Protein AF-A0A1B6D7B1-F1 (afdb_monomer_lite)

Sequence (332 aa):
MVTAYDHQKIVIDNLLKDETVYFSILLVKGHINRTNNFTENQNDIITVENSSQYSSWPIINKTFKCLVELKIGFNNITFQHNQDKIDLQITYKPRISPFSVTPLYIICKDHNGCFQAPAKSDNSINNACAKIALGAKLIQCLTAEKLYEQGYGRKTFQLESDSNLDVPECFTFYSNLSVSAAKTMEEEELWTYFGREIMTSHLSSSSRKYFGFLSCTEWQSLGGGKGQVRAHAALGGGGLALFGTGCLHTWPSKVEEILPCFLNDTQVDTNFLMDDSCHRGTYGACFSTTLGAACHELGHTFDLGHSNQGIMSRGFDNIHLVFLAFHPETVV

InterPro domains:
  IPR021917 Uncharacterised protein family, zinc metallopeptidase-like [PF12044] (10-326)
  IPR053002 Zinc-dependent metalloproteinase M10B [PTHR21054] (6-327)

Structure (mmCIF, N/CA/C/O backbone):
data_AF-A0A1B6D7B1-F1
#
_entry.id   AF-A0A1B6D7B1-F1
#
loop_
_atom_site.group_PDB
_atom_site.id
_atom_site.type_symbol
_atom_site.label_atom_id
_atom_site.label_alt_id
_atom_site.label_comp_id
_atom_site.label_asym_id
_atom_site.label_entity_id
_atom_site.label_seq_id
_atom_site.pdbx_PDB_ins_code
_atom_site.Cartn_x
_atom_site.Cartn_y
_atom_site.Cartn_z
_atom_site.occupancy
_atom_site.B_iso_or_equiv
_atom_site.auth_seq_id
_atom_site.auth_comp_id
_atom_site.auth_asym_id
_atom_site.auth_atom_id
_atom_site.pdbx_PDB_model_num
ATOM 1 N N . MET A 1 1 ? -25.205 27.609 39.070 1.00 34.09 1 MET A N 1
ATOM 2 C CA . MET A 1 1 ? -24.901 27.473 37.632 1.00 34.09 1 MET A CA 1
ATOM 3 C C . MET A 1 1 ? -24.412 26.057 37.415 1.00 34.09 1 MET A C 1
ATOM 5 O O . MET A 1 1 ? -23.349 25.718 37.911 1.00 34.09 1 MET A O 1
ATOM 9 N N . VAL A 1 2 ? -25.250 25.212 36.815 1.00 31.14 2 VAL A N 1
ATOM 10 C CA . VAL A 1 2 ? -24.913 23.821 36.496 1.00 31.14 2 VAL A CA 1
ATOM 11 C C . VAL A 1 2 ? -24.061 23.864 35.233 1.00 31.14 2 VAL A C 1
ATOM 13 O O . VAL A 1 2 ? -24.557 24.250 34.179 1.00 31.14 2 VAL A O 1
ATOM 16 N N . THR A 1 3 ? -22.773 23.556 35.348 1.00 34.31 3 THR A N 1
ATOM 17 C CA . THR A 1 3 ? -21.915 23.286 34.193 1.00 34.31 3 THR A CA 1
ATOM 18 C C . THR A 1 3 ? -22.468 22.050 33.496 1.00 34.31 3 THR A C 1
ATOM 20 O O . THR A 1 3 ? -22.434 20.955 34.054 1.00 34.31 3 THR A O 1
ATOM 23 N N . ALA A 1 4 ? -23.057 22.246 32.317 1.00 37.38 4 ALA A N 1
ATOM 24 C CA . ALA A 1 4 ? -23.488 21.160 31.456 1.00 37.38 4 ALA A CA 1
ATOM 25 C C . ALA A 1 4 ? -22.253 20.329 31.088 1.00 37.38 4 ALA A C 1
ATOM 27 O O . ALA A 1 4 ? -21.357 20.821 30.405 1.00 37.38 4 ALA A O 1
ATOM 28 N N . TYR A 1 5 ? -22.185 19.098 31.590 1.00 41.22 5 TYR A N 1
ATOM 29 C CA . TYR A 1 5 ? -21.255 18.099 31.085 1.00 41.22 5 TYR A CA 1
ATOM 30 C C . TYR A 1 5 ? -21.671 17.807 29.641 1.00 41.22 5 TYR A C 1
ATOM 32 O O . TYR A 1 5 ? -22.732 17.234 29.399 1.00 41.22 5 TYR A O 1
ATOM 40 N N . ASP A 1 6 ? -20.882 18.291 28.685 1.00 49.31 6 ASP A N 1
ATOM 41 C CA . ASP A 1 6 ? -21.041 17.968 27.273 1.00 49.31 6 ASP A CA 1
ATOM 42 C C . ASP A 1 6 ? -20.727 16.473 27.121 1.00 49.31 6 ASP A C 1
ATOM 44 O O . ASP A 1 6 ? -19.579 16.059 27.239 1.00 49.31 6 ASP A O 1
ATOM 48 N N . HIS A 1 7 ? -21.759 15.638 26.995 1.00 53.91 7 HIS A N 1
ATOM 49 C CA . HIS A 1 7 ? -21.615 14.190 26.858 1.00 53.91 7 HIS A CA 1
ATOM 50 C C . HIS A 1 7 ? -21.120 13.855 25.441 1.00 53.91 7 HIS A C 1
ATOM 52 O O . HIS A 1 7 ? -21.943 13.618 24.555 1.00 53.91 7 HIS A O 1
ATOM 58 N N . GLN A 1 8 ? -19.807 13.832 25.193 1.00 62.22 8 GLN A N 1
ATOM 59 C CA . GLN A 1 8 ? -19.263 13.482 23.875 1.00 62.22 8 GLN A CA 1
ATOM 60 C C . GLN A 1 8 ? -19.003 11.979 23.822 1.00 62.22 8 GLN A C 1
ATOM 62 O O . GLN A 1 8 ? -17.908 11.467 24.027 1.00 62.22 8 GLN A O 1
ATOM 67 N N . LYS A 1 9 ? -20.054 11.217 23.533 1.00 83.06 9 LYS A N 1
ATOM 68 C CA . LYS A 1 9 ? -19.923 9.764 23.452 1.00 83.06 9 LYS A CA 1
ATOM 69 C C . LYS A 1 9 ? -19.257 9.401 22.121 1.00 83.06 9 LYS A C 1
ATOM 71 O O . LYS A 1 9 ? -19.906 9.461 21.078 1.00 83.06 9 LYS A O 1
ATOM 76 N N . ILE A 1 10 ? -17.971 9.053 22.160 1.00 92.81 10 ILE A N 1
ATOM 77 C CA . ILE A 1 10 ? -17.259 8.433 21.034 1.00 92.81 10 ILE A CA 1
ATOM 78 C C . ILE A 1 10 ? -17.966 7.111 20.704 1.00 92.81 10 ILE A C 1
ATOM 80 O O . ILE A 1 10 ? -18.210 6.294 21.597 1.00 92.81 10 ILE A O 1
ATOM 84 N N . VAL A 1 11 ? -18.309 6.900 19.434 1.00 94.06 11 VAL A N 1
ATOM 85 C CA . VAL A 1 11 ? -18.948 5.675 18.938 1.00 94.06 11 VAL A CA 1
ATOM 86 C C . VAL A 1 11 ? -18.079 5.064 17.844 1.00 94.06 11 VAL A C 1
ATOM 88 O O . VAL A 1 11 ? -17.662 5.761 16.924 1.00 94.06 11 VAL A O 1
ATOM 91 N N . ILE A 1 12 ? -17.808 3.761 17.955 1.00 95.81 12 ILE A N 1
ATOM 92 C CA . ILE A 1 12 ? -17.128 2.968 16.925 1.00 95.81 12 ILE A CA 1
ATOM 93 C C . ILE A 1 12 ? -18.191 2.270 16.074 1.00 95.81 12 ILE A C 1
ATOM 95 O O . ILE A 1 12 ? -19.061 1.591 16.618 1.00 95.81 12 ILE A O 1
ATOM 99 N N . ASP A 1 13 ? -18.116 2.434 14.753 1.00 94.50 13 ASP A N 1
ATOM 100 C CA . ASP A 1 13 ? -19.192 2.054 13.828 1.00 94.50 13 ASP A CA 1
ATOM 101 C C . ASP A 1 13 ? -18.968 0.703 13.147 1.00 94.50 13 ASP A C 1
ATOM 103 O O . ASP A 1 13 ? -19.924 0.003 12.815 1.00 94.50 13 ASP A O 1
ATOM 107 N N . ASN A 1 14 ? -17.712 0.339 12.882 1.00 94.56 14 ASN A N 1
ATOM 108 C CA . ASN A 1 14 ? -17.383 -0.800 12.020 1.00 94.56 14 ASN A CA 1
ATOM 109 C C . ASN A 1 14 ? -16.732 -1.983 12.748 1.00 94.56 14 ASN A C 1
ATOM 111 O O . ASN A 1 14 ? -16.308 -2.924 12.074 1.00 94.56 14 ASN A O 1
ATOM 115 N N . LEU A 1 15 ? -16.642 -1.941 14.079 1.00 94.69 15 LEU A N 1
ATOM 116 C CA . LEU A 1 15 ? -15.983 -2.970 14.882 1.00 94.69 15 LEU A CA 1
ATOM 117 C C . LEU A 1 15 ? -16.785 -3.312 16.129 1.00 94.69 15 LEU A C 1
ATOM 119 O O . LEU A 1 15 ? -17.392 -2.443 16.759 1.00 94.69 15 LEU A O 1
ATOM 123 N N . LEU A 1 16 ? -16.736 -4.586 16.502 1.00 92.69 16 LEU A N 1
ATOM 124 C CA . LEU A 1 16 ? -17.291 -5.079 17.753 1.00 92.69 16 LEU A CA 1
ATOM 125 C C . LEU A 1 16 ? -16.199 -5.191 18.817 1.00 92.69 16 LEU A C 1
ATOM 127 O O . LEU A 1 16 ? -15.029 -5.453 18.531 1.00 92.69 16 LEU A O 1
ATOM 131 N N . LYS A 1 17 ? -16.597 -5.024 20.079 1.00 90.31 17 LYS A N 1
ATOM 132 C CA . LYS A 1 17 ? -15.714 -5.322 21.205 1.00 90.31 17 LYS A CA 1
ATOM 133 C C . LYS A 1 17 ? -15.330 -6.805 21.173 1.00 90.31 17 LYS A C 1
ATOM 135 O O . LYS A 1 17 ? -16.190 -7.652 20.943 1.00 90.31 17 LYS A O 1
ATOM 140 N N . ASP A 1 18 ? -14.052 -7.087 21.416 1.00 93.12 18 ASP A N 1
ATOM 141 C CA . ASP A 1 18 ? -13.462 -8.429 21.436 1.00 93.12 18 ASP A CA 1
ATOM 142 C C . ASP A 1 18 ? -13.477 -9.130 20.055 1.00 93.12 18 ASP A C 1
ATOM 144 O O . ASP A 1 18 ? -13.300 -10.347 19.954 1.00 93.12 18 ASP A O 1
ATOM 148 N N . GLU A 1 19 ? -13.653 -8.369 18.963 1.00 95.44 19 GLU A N 1
ATOM 149 C CA . GLU A 1 19 ? -13.588 -8.889 17.593 1.00 95.44 19 GLU A CA 1
ATOM 150 C C . GLU A 1 19 ? -12.193 -9.452 17.274 1.00 95.44 19 GLU A C 1
ATOM 152 O O . GLU A 1 19 ? -11.155 -8.913 17.670 1.00 95.44 19 GLU A O 1
ATOM 157 N N . THR A 1 20 ? -12.166 -10.563 16.531 1.00 96.50 20 THR A N 1
ATOM 158 C CA . THR A 1 20 ? -10.930 -11.156 16.008 1.00 96.50 20 THR A CA 1
ATOM 159 C C . THR A 1 20 ? -10.759 -10.813 14.534 1.00 96.50 20 THR A C 1
ATOM 161 O O . THR A 1 20 ? -11.613 -11.147 13.711 1.00 96.50 20 THR A O 1
ATOM 164 N N . VAL A 1 21 ? -9.616 -10.220 14.197 1.00 96.81 21 VAL A N 1
ATOM 165 C CA . VAL A 1 21 ? -9.222 -9.874 12.827 1.00 96.81 21 VAL A CA 1
ATOM 166 C C . VAL A 1 21 ? -7.982 -10.658 12.395 1.00 96.81 21 VAL A C 1
ATOM 168 O O . VAL A 1 21 ? -7.278 -11.249 13.215 1.00 96.81 21 VAL A O 1
ATOM 171 N N . TYR A 1 22 ? -7.728 -10.680 11.086 1.00 96.00 22 TYR A N 1
ATOM 172 C CA . TYR A 1 22 ? -6.770 -11.592 10.447 1.00 96.00 22 TYR A CA 1
ATOM 173 C C . TYR A 1 22 ? -5.695 -10.879 9.609 1.00 96.00 22 TYR A C 1
ATOM 175 O O . TYR A 1 22 ? -5.103 -11.500 8.734 1.00 96.00 22 TYR A O 1
ATOM 183 N N . PHE A 1 23 ? -5.486 -9.587 9.852 1.00 96.56 23 PHE A N 1
ATOM 184 C CA . PHE A 1 23 ? -4.536 -8.712 9.161 1.00 96.56 23 PHE A CA 1
ATOM 185 C C . PHE A 1 23 ? -4.078 -7.609 10.125 1.00 96.56 23 PHE A C 1
ATOM 187 O O . PHE A 1 23 ? -4.772 -7.326 11.106 1.00 96.56 23 PHE A O 1
ATOM 194 N N . SER A 1 24 ? -2.912 -7.011 9.873 1.00 95.69 24 SER A N 1
ATOM 195 C CA . SER A 1 24 ? -2.229 -6.185 10.876 1.00 95.69 24 SER A CA 1
ATOM 196 C C . SER A 1 24 ? -2.618 -4.706 10.889 1.00 95.69 24 SER A C 1
ATOM 198 O O . SER A 1 24 ? -2.451 -4.072 11.922 1.00 95.69 24 SER A O 1
ATOM 200 N N . ILE A 1 25 ? -3.134 -4.131 9.798 1.00 96.94 25 ILE A N 1
ATOM 201 C CA . ILE A 1 25 ? -3.564 -2.720 9.765 1.00 96.94 25 ILE A CA 1
ATOM 202 C C . ILE A 1 25 ? -5.081 -2.645 9.744 1.00 96.94 25 ILE A C 1
ATOM 204 O O . ILE A 1 25 ? -5.702 -3.005 8.751 1.00 96.94 25 ILE A O 1
ATOM 208 N N . LEU A 1 26 ? -5.677 -2.124 10.811 1.00 96.50 26 LEU A N 1
ATOM 209 C CA . LEU A 1 26 ? -7.121 -2.022 10.981 1.00 96.50 26 LEU A CA 1
ATOM 210 C C . LEU A 1 26 ? -7.622 -0.612 10.665 1.00 96.50 26 LEU A C 1
ATOM 212 O O . LEU A 1 26 ? -7.146 0.354 11.260 1.00 96.50 26 LEU A O 1
ATOM 216 N N . LEU A 1 27 ? -8.613 -0.492 9.776 1.00 97.56 27 LEU A N 1
ATOM 217 C CA . LEU A 1 27 ? -9.359 0.752 9.590 1.00 97.56 27 LEU A CA 1
ATOM 218 C C . LEU A 1 27 ? -10.492 0.822 10.613 1.00 97.56 27 LEU A C 1
ATOM 220 O O . LEU A 1 27 ? -11.418 0.015 10.583 1.00 97.56 27 LEU A O 1
ATOM 224 N N . VAL A 1 28 ? -10.452 1.826 11.478 1.00 97.00 28 VAL A N 1
ATOM 225 C CA . VAL A 1 28 ? -11.521 2.119 12.431 1.00 97.00 28 VAL A CA 1
ATOM 226 C C . VAL A 1 28 ? -12.304 3.325 11.934 1.00 97.00 28 VAL A C 1
ATOM 228 O O . VAL A 1 28 ? -11.725 4.356 11.591 1.00 97.00 28 VAL A O 1
ATOM 231 N N . LYS A 1 29 ? -13.625 3.179 11.877 1.00 96.69 29 LYS A N 1
ATOM 232 C CA . LYS A 1 29 ? -14.580 4.228 11.527 1.00 96.69 29 LYS A CA 1
ATOM 233 C C . LYS A 1 29 ? -15.436 4.504 12.752 1.00 96.69 29 LYS A C 1
ATOM 235 O O . LYS A 1 29 ? -15.878 3.565 13.418 1.00 96.69 29 LYS A O 1
ATOM 240 N N . GLY A 1 30 ? -15.674 5.771 13.038 1.00 95.31 30 GLY A N 1
ATOM 241 C CA . GLY A 1 30 ? -16.517 6.154 14.155 1.00 95.31 30 GLY A CA 1
ATOM 242 C C . GLY A 1 30 ? -17.062 7.560 14.019 1.00 95.31 30 GLY A C 1
ATOM 243 O O . GLY A 1 30 ? -16.721 8.302 13.092 1.00 95.31 30 GLY A O 1
ATOM 244 N N . HIS A 1 31 ? -17.895 7.936 14.981 1.00 93.44 31 HIS A N 1
ATOM 245 C CA . HIS A 1 31 ? -18.461 9.269 15.067 1.00 93.44 31 HIS A CA 1
ATOM 246 C C . HIS A 1 31 ? -18.591 9.757 16.510 1.00 93.44 31 HIS A C 1
ATOM 248 O O . HIS A 1 31 ? -18.569 8.987 17.472 1.00 93.44 31 HIS A O 1
ATOM 254 N N . ILE A 1 32 ? -18.735 11.071 16.653 1.00 91.19 32 ILE A N 1
ATOM 255 C CA . ILE A 1 32 ? -18.958 11.749 17.925 1.00 91.19 32 ILE A CA 1
ATOM 256 C C . ILE A 1 32 ? -20.455 12.027 18.070 1.00 91.19 32 ILE A C 1
ATOM 258 O O . ILE A 1 32 ? -21.029 12.838 17.337 1.00 91.19 32 ILE A O 1
ATOM 262 N N . ASN A 1 33 ? -21.105 11.364 19.026 1.00 86.00 33 ASN A N 1
ATOM 263 C CA . ASN A 1 33 ? -22.520 11.583 19.311 1.00 86.00 33 ASN A CA 1
ATOM 264 C C . ASN A 1 33 ? -22.680 12.783 20.268 1.00 86.00 33 ASN A C 1
ATOM 266 O O . ASN A 1 33 ? -22.291 12.693 21.432 1.00 86.00 33 ASN A O 1
ATOM 270 N N . ARG A 1 34 ? -23.224 13.912 19.781 1.00 74.94 34 ARG A N 1
ATOM 271 C CA . ARG A 1 34 ? -23.519 15.124 20.581 1.00 74.94 34 ARG A CA 1
ATOM 272 C C . ARG A 1 34 ? -24.889 15.710 20.260 1.00 74.94 34 ARG A C 1
ATOM 274 O O . ARG A 1 34 ? -25.285 15.779 19.094 1.00 74.94 34 ARG A O 1
ATOM 281 N N . THR A 1 35 ? -25.568 16.198 21.299 1.00 58.50 35 THR A N 1
ATOM 282 C CA . THR A 1 35 ? -26.978 16.614 21.262 1.00 58.50 35 THR A CA 1
ATOM 283 C C . THR A 1 35 ? -27.249 18.095 20.964 1.00 58.50 35 THR A C 1
ATOM 285 O O . THR A 1 35 ? -28.419 18.419 20.831 1.00 58.50 35 THR A O 1
ATOM 288 N N . ASN A 1 36 ? -26.266 19.000 20.816 1.00 49.81 36 ASN A N 1
ATOM 289 C CA . ASN A 1 36 ? -26.548 20.429 20.547 1.00 49.81 36 ASN A CA 1
ATOM 290 C C . ASN A 1 36 ? -25.542 21.139 19.613 1.00 49.81 36 ASN A C 1
ATOM 292 O O . ASN A 1 36 ? -24.415 20.684 19.437 1.00 49.81 36 ASN A O 1
ATOM 296 N N . ASN A 1 37 ? -26.022 22.242 19.012 1.00 50.31 37 ASN A N 1
ATOM 297 C CA . ASN A 1 37 ? -25.426 23.120 17.988 1.00 50.31 37 ASN A CA 1
ATOM 298 C C . ASN A 1 37 ? -23.891 23.168 17.962 1.00 50.31 37 ASN A C 1
ATOM 300 O O . ASN A 1 37 ? -23.253 23.757 18.831 1.00 50.31 37 ASN A O 1
ATOM 304 N N . PHE A 1 38 ? -23.322 22.582 16.909 1.00 54.06 38 PHE A N 1
ATOM 305 C CA . PHE A 1 38 ? -21.890 22.563 16.648 1.00 54.06 38 PHE A CA 1
ATOM 306 C C . PHE A 1 38 ? -21.475 23.896 16.014 1.00 54.06 38 PHE A C 1
ATOM 308 O O . PHE A 1 38 ? -22.011 24.279 14.977 1.00 54.06 38 PHE A O 1
ATOM 315 N N . THR A 1 39 ? -20.508 24.590 16.605 1.00 55.66 39 THR A N 1
ATOM 316 C CA . THR A 1 39 ? -19.598 25.429 15.822 1.00 55.66 39 THR A CA 1
ATOM 317 C C . THR A 1 39 ? -18.470 24.517 15.371 1.00 55.66 39 THR A C 1
ATOM 319 O O . THR A 1 39 ? -17.749 23.990 16.217 1.00 55.66 39 THR A O 1
ATOM 322 N N . GLU A 1 40 ? -18.359 24.273 14.065 1.00 56.38 40 GLU A N 1
ATOM 323 C CA . GLU A 1 40 ? -17.248 23.516 13.486 1.00 56.38 40 GLU A CA 1
ATOM 324 C C . GLU A 1 40 ? -15.924 24.162 13.892 1.00 56.38 40 GLU A C 1
ATOM 326 O O . GLU A 1 40 ? -15.555 25.227 13.403 1.00 56.38 40 GLU A O 1
ATOM 331 N N . ASN A 1 41 ? -15.202 23.524 14.814 1.00 58.66 41 ASN A N 1
ATOM 332 C CA . ASN A 1 41 ? -13.790 23.818 14.975 1.00 58.66 41 ASN A CA 1
ATOM 333 C C . ASN A 1 41 ? -13.067 23.118 13.826 1.00 58.66 41 ASN A C 1
ATOM 335 O O . ASN A 1 41 ? -13.080 21.893 13.750 1.00 58.66 41 ASN A O 1
ATOM 339 N N . GLN A 1 42 ? -12.410 23.894 12.961 1.00 60.66 42 GLN A N 1
ATOM 340 C CA . GLN A 1 42 ? -11.638 23.392 11.813 1.00 60.66 42 GLN A CA 1
ATOM 341 C C . GLN A 1 42 ? -10.520 22.394 12.184 1.00 60.66 42 GLN A C 1
ATOM 343 O O . GLN A 1 42 ? -9.985 21.740 11.298 1.00 60.66 42 GLN A O 1
ATOM 348 N N . ASN A 1 43 ? -10.197 22.238 13.474 1.00 73.50 43 ASN A N 1
ATOM 349 C CA . ASN A 1 43 ? -9.093 21.414 13.976 1.00 73.50 43 ASN A CA 1
ATOM 350 C C . ASN A 1 43 ? -9.545 20.353 14.997 1.00 73.50 43 ASN A C 1
ATOM 352 O O . ASN A 1 43 ? -8.810 20.059 15.940 1.00 73.50 43 ASN A O 1
ATOM 356 N N . ASP A 1 44 ? -10.762 19.821 14.871 1.00 88.12 44 ASP A N 1
ATOM 357 C CA . ASP A 1 44 ? -11.225 18.761 15.771 1.00 88.12 44 ASP A CA 1
ATOM 358 C C . ASP A 1 44 ? -10.509 17.430 15.470 1.00 88.12 44 ASP A C 1
ATOM 360 O O . ASP A 1 44 ? -10.376 17.039 14.308 1.00 88.12 44 ASP A O 1
ATOM 364 N N . ILE A 1 45 ? -10.016 16.741 16.504 1.00 92.69 45 ILE A N 1
ATOM 365 C CA . ILE A 1 45 ? -9.186 15.535 16.353 1.00 92.69 45 ILE A CA 1
ATOM 366 C C . ILE A 1 45 ? -9.576 14.430 17.328 1.00 92.69 45 ILE A C 1
ATOM 368 O O . ILE A 1 45 ? -9.977 14.694 18.459 1.00 92.69 45 ILE A O 1
ATOM 372 N N . ILE A 1 46 ? -9.370 13.184 16.911 1.00 94.50 46 ILE A N 1
ATOM 373 C CA . ILE A 1 46 ? -9.368 12.014 17.785 1.00 94.50 46 ILE A CA 1
ATOM 374 C C . ILE A 1 46 ? -7.940 11.502 17.938 1.00 94.50 46 ILE A C 1
ATOM 376 O O . ILE A 1 46 ? -7.201 11.396 16.956 1.00 94.50 46 ILE A O 1
ATOM 380 N N . THR A 1 47 ? -7.543 11.191 19.166 1.00 95.62 47 THR A N 1
ATOM 381 C CA . THR A 1 47 ? -6.260 10.548 19.444 1.00 95.62 47 THR A CA 1
ATOM 382 C C . THR A 1 47 ? -6.478 9.055 19.629 1.00 95.62 47 THR A C 1
ATOM 384 O O . THR A 1 47 ? -7.481 8.617 20.200 1.00 95.62 47 THR A O 1
ATOM 387 N N . VAL A 1 48 ? -5.555 8.267 19.088 1.00 95.94 48 VAL A N 1
ATOM 388 C CA . VAL A 1 48 ? -5.619 6.807 19.098 1.00 95.94 48 VAL A CA 1
ATOM 389 C C . VAL A 1 48 ? -4.307 6.266 19.630 1.00 95.94 48 VAL A C 1
ATOM 391 O O . VAL A 1 48 ? -3.239 6.579 19.101 1.00 95.94 48 VAL A O 1
ATOM 394 N N . GLU A 1 49 ? -4.402 5.445 20.667 1.00 95.62 49 GLU A N 1
ATOM 395 C CA . GLU A 1 49 ? -3.268 4.810 21.326 1.00 95.62 49 GLU A CA 1
ATOM 396 C C . GLU A 1 49 ? -3.427 3.288 21.276 1.00 95.62 49 GLU A C 1
ATOM 398 O O . GLU A 1 49 ? -4.464 2.745 21.659 1.00 95.62 49 GLU A O 1
ATOM 403 N N . ASN A 1 50 ? -2.389 2.591 20.811 1.00 94.50 50 ASN A N 1
ATOM 404 C CA . ASN A 1 50 ? -2.278 1.137 20.908 1.00 94.50 50 ASN A CA 1
ATOM 405 C C . ASN A 1 50 ? -0.872 0.765 21.393 1.00 94.50 50 ASN A C 1
ATOM 407 O O . ASN A 1 50 ? 0.107 0.819 20.644 1.00 94.50 50 ASN A O 1
ATOM 411 N N . SER A 1 51 ? -0.763 0.341 22.652 1.00 86.50 51 SER A N 1
ATOM 412 C CA . SER A 1 51 ? 0.522 0.044 23.298 1.00 86.50 51 SER A CA 1
ATOM 413 C C . SER A 1 51 ? 1.490 1.242 23.272 1.00 86.50 51 SER A C 1
ATOM 415 O O . SER A 1 51 ? 1.319 2.176 24.037 1.00 86.50 51 SER A O 1
ATOM 417 N N . SER A 1 52 ? 2.523 1.216 22.422 1.00 81.94 52 SER A N 1
ATOM 418 C CA . SER A 1 52 ? 3.514 2.294 22.268 1.00 81.94 52 SER A CA 1
ATOM 419 C C . SER A 1 52 ? 3.267 3.163 21.032 1.00 81.94 52 SER A C 1
ATOM 421 O O . SER A 1 52 ? 4.078 4.034 20.729 1.00 81.94 52 SER A O 1
ATOM 423 N N . GLN A 1 53 ? 2.214 2.870 20.267 1.00 87.81 53 GLN A N 1
ATOM 424 C CA . GLN A 1 53 ? 1.844 3.612 19.069 1.00 87.81 53 GLN A CA 1
ATOM 425 C C . GLN A 1 53 ? 0.819 4.680 19.434 1.00 87.81 53 GLN A C 1
ATOM 427 O O . GLN A 1 53 ? -0.160 4.389 20.120 1.00 87.81 53 GLN A O 1
ATOM 432 N N . TYR A 1 54 ? 1.041 5.896 18.944 1.00 91.75 54 TYR A N 1
ATOM 433 C CA . TYR A 1 54 ? 0.172 7.044 19.163 1.00 91.75 54 TYR A CA 1
ATOM 434 C C . TYR A 1 54 ? -0.045 7.779 17.841 1.00 91.75 54 TYR A C 1
ATOM 436 O O . TYR A 1 54 ? 0.911 8.032 17.108 1.00 91.75 54 TYR A O 1
ATOM 444 N N . SER A 1 55 ? -1.291 8.135 17.537 1.00 93.12 55 SER A N 1
ATOM 445 C CA . SER A 1 55 ? -1.637 8.904 16.339 1.00 93.12 55 SER A CA 1
ATOM 446 C C . SER A 1 55 ? -2.819 9.839 16.586 1.00 93.12 55 SER A C 1
ATOM 448 O O . SER A 1 55 ? -3.616 9.620 17.498 1.00 93.12 55 SER A O 1
ATOM 450 N N . SER A 1 56 ? -2.937 10.873 15.753 1.00 93.56 56 SER A N 1
ATOM 451 C CA . SER A 1 56 ? -4.044 11.832 15.782 1.00 93.56 56 SER A CA 1
ATOM 452 C C . SER A 1 56 ? -4.695 11.907 14.408 1.00 93.56 56 SER A C 1
ATOM 454 O O . SER A 1 56 ? -3.995 11.998 13.400 1.00 93.56 56 SER A O 1
ATOM 456 N N . TRP A 1 57 ? -6.025 11.901 14.373 1.00 94.31 57 TRP A N 1
ATOM 457 C CA . TRP A 1 57 ? -6.804 11.878 13.137 1.00 94.31 57 TRP A CA 1
ATOM 458 C C . TRP A 1 57 ? -7.892 12.951 13.160 1.00 94.31 57 TRP A C 1
ATOM 460 O O . TRP A 1 57 ? -8.485 13.182 14.214 1.00 94.31 57 TRP A O 1
ATOM 470 N N . PRO A 1 58 ? -8.173 13.613 12.026 1.00 93.06 58 PRO A N 1
ATOM 471 C CA . PRO A 1 58 ? -9.185 14.658 11.969 1.00 93.06 58 PRO A CA 1
ATOM 472 C C . PRO A 1 58 ? -10.595 14.084 12.142 1.00 93.06 58 PRO A C 1
ATOM 474 O O . PRO A 1 58 ? -10.930 13.031 11.591 1.00 93.06 58 PRO A O 1
ATOM 477 N N . ILE A 1 59 ? -11.429 14.819 12.875 1.00 91.25 59 ILE A N 1
ATOM 478 C CA . ILE A 1 59 ? -12.872 14.602 12.970 1.00 91.25 59 ILE A CA 1
ATOM 479 C C . ILE A 1 59 ? -13.547 15.607 12.041 1.00 91.25 59 ILE A C 1
ATOM 481 O O . ILE A 1 59 ? -13.444 16.815 12.238 1.00 91.25 59 ILE A O 1
ATOM 485 N N . ILE A 1 60 ? -14.264 15.116 11.033 1.00 88.50 60 ILE A N 1
ATOM 486 C CA . ILE A 1 60 ? -14.947 15.949 10.037 1.00 88.50 60 ILE A CA 1
ATOM 487 C C . ILE A 1 60 ? -16.397 15.515 9.932 1.00 88.50 60 ILE A C 1
ATOM 489 O O . ILE A 1 60 ? -16.706 14.324 9.856 1.00 88.50 60 ILE A O 1
ATOM 493 N N . ASN A 1 61 ? -17.307 16.491 9.981 1.00 86.38 61 ASN A N 1
ATOM 494 C CA . ASN A 1 61 ? -18.749 16.252 10.039 1.00 86.38 61 ASN A CA 1
ATOM 495 C C . ASN A 1 61 ? -19.129 15.253 11.144 1.00 86.38 61 ASN A C 1
ATOM 497 O O . ASN A 1 61 ? -19.980 14.387 10.954 1.00 86.38 61 ASN A O 1
ATOM 501 N N . LYS A 1 62 ? -18.463 15.366 12.305 1.00 87.88 62 LYS A N 1
ATOM 502 C CA . LYS A 1 62 ? -18.579 14.465 13.467 1.00 87.88 62 LYS A CA 1
ATOM 503 C C . LYS A 1 62 ? -18.110 13.028 13.227 1.00 87.88 62 LYS A C 1
ATOM 505 O O . LYS A 1 62 ? -18.273 12.210 14.122 1.00 87.88 62 LYS A O 1
ATOM 510 N N . THR A 1 63 ? -17.535 12.710 12.073 1.00 92.56 63 THR A N 1
ATOM 511 C CA . THR A 1 63 ? -17.022 11.374 11.741 1.00 92.56 63 THR A CA 1
ATOM 512 C C . THR A 1 63 ? -15.503 11.364 11.720 1.00 92.56 63 THR A C 1
ATOM 514 O O . THR A 1 63 ? -14.874 12.378 11.426 1.00 92.56 63 THR A O 1
ATOM 517 N N . PHE A 1 64 ? -14.903 10.217 12.008 1.00 94.44 64 PHE A N 1
ATOM 518 C CA . PHE A 1 64 ? -13.467 10.013 11.880 1.00 94.44 64 PHE A CA 1
ATOM 519 C C . PHE A 1 64 ? -13.169 8.663 11.236 1.00 94.44 64 PHE A C 1
ATOM 521 O O . PHE A 1 64 ? -13.952 7.710 11.305 1.00 94.44 64 PHE A O 1
ATOM 528 N N . LYS A 1 65 ? -11.992 8.594 10.617 1.00 96.19 65 LYS A N 1
ATOM 529 C CA . LYS A 1 65 ? -11.360 7.358 10.170 1.00 96.19 65 LYS A CA 1
ATOM 530 C C . LYS A 1 65 ? -9.925 7.367 10.658 1.00 96.19 65 LYS A C 1
ATOM 532 O O . LYS A 1 65 ? -9.248 8.381 10.516 1.00 96.19 65 LYS A O 1
ATOM 537 N N . CYS A 1 66 ? -9.474 6.254 11.211 1.00 95.62 66 CYS A N 1
ATOM 538 C CA . CYS A 1 66 ? -8.099 6.102 11.661 1.00 95.62 66 CYS A CA 1
ATOM 539 C C . CYS A 1 66 ? -7.583 4.695 11.390 1.00 95.62 66 CYS A C 1
ATOM 541 O O . CYS A 1 66 ? -8.345 3.727 11.409 1.00 95.62 66 CYS A O 1
ATOM 543 N N . LEU A 1 67 ? -6.280 4.589 11.145 1.00 96.56 67 LEU A N 1
ATOM 544 C CA . LEU A 1 67 ? -5.590 3.319 10.963 1.00 96.56 67 LEU A CA 1
ATOM 545 C C . LEU A 1 67 ? -4.826 2.961 12.233 1.00 96.56 67 LEU A C 1
ATOM 547 O O . LEU A 1 67 ? -4.130 3.804 12.797 1.00 96.56 67 LEU A O 1
ATOM 551 N N . VAL A 1 68 ? -4.954 1.709 12.663 1.00 96.25 68 VAL A N 1
ATOM 552 C CA . VAL A 1 68 ? -4.254 1.169 13.831 1.00 96.25 68 VAL A CA 1
ATOM 553 C C . VAL A 1 68 ? -3.477 -0.062 13.405 1.00 96.25 68 VAL A C 1
ATOM 555 O O . VAL A 1 68 ? -4.054 -0.990 12.841 1.00 96.25 68 VAL A O 1
ATOM 558 N N . GLU A 1 69 ? -2.176 -0.082 13.674 1.00 95.62 69 GLU A N 1
ATOM 559 C CA . GLU A 1 69 ? -1.377 -1.288 13.499 1.00 95.62 69 GLU A CA 1
ATOM 560 C C . GLU A 1 69 ? -1.497 -2.179 14.738 1.00 95.62 69 GLU A C 1
ATOM 562 O O . GLU A 1 69 ? -1.464 -1.725 15.883 1.00 95.62 69 GLU A O 1
ATOM 567 N N . LEU A 1 70 ? -1.695 -3.467 14.493 1.00 95.88 70 LEU A N 1
ATOM 568 C CA . LEU A 1 70 ? -1.962 -4.482 15.492 1.00 95.88 70 LEU A CA 1
ATOM 569 C C . LEU A 1 70 ? -0.754 -5.399 15.648 1.00 95.88 70 LEU A C 1
ATOM 571 O O . LEU A 1 70 ? -0.122 -5.811 14.675 1.00 95.88 70 LEU A O 1
ATOM 575 N N . LYS A 1 71 ? -0.490 -5.800 16.889 1.00 94.00 71 LYS A N 1
ATOM 576 C CA . LYS A 1 71 ? 0.438 -6.887 17.215 1.00 94.00 71 LYS A CA 1
ATOM 577 C C . LYS A 1 71 ? -0.332 -8.193 17.342 1.00 94.00 71 LYS A C 1
ATOM 579 O O . LYS A 1 71 ? -1.501 -8.183 17.721 1.00 94.00 71 LYS A O 1
ATOM 584 N N . ILE A 1 72 ? 0.310 -9.320 17.041 1.00 94.81 72 ILE A N 1
ATOM 585 C CA . ILE A 1 72 ? -0.314 -10.640 17.214 1.00 94.81 72 ILE A CA 1
ATOM 586 C C . ILE A 1 72 ? -0.777 -10.798 18.670 1.00 94.81 72 ILE A C 1
ATOM 588 O O . ILE A 1 72 ? -0.015 -10.548 19.604 1.00 94.81 72 ILE A O 1
ATOM 592 N N . GLY A 1 73 ? -2.023 -11.235 18.851 1.00 95.81 73 GLY A N 1
ATOM 593 C CA . GLY A 1 73 ? -2.677 -11.357 20.149 1.00 95.81 73 GLY A CA 1
ATOM 594 C C . GLY A 1 73 ? -3.593 -10.174 20.466 1.00 95.81 73 GLY A C 1
ATOM 595 O O . GLY A 1 73 ? -4.244 -9.615 19.581 1.00 95.81 73 GLY A O 1
ATOM 596 N N . PHE A 1 74 ? -3.694 -9.840 21.752 1.00 96.81 74 PHE A N 1
ATOM 597 C CA . PHE A 1 74 ? -4.598 -8.805 22.247 1.00 96.81 74 PHE A CA 1
ATOM 598 C C . PHE A 1 74 ? -4.036 -7.400 22.017 1.00 96.81 74 PHE A C 1
ATOM 600 O O . PHE A 1 74 ? -2.898 -7.110 22.380 1.00 96.81 74 PHE A O 1
ATOM 607 N N . ASN A 1 75 ? -4.872 -6.517 21.477 1.00 97.38 75 ASN A N 1
ATOM 608 C CA . ASN A 1 75 ? -4.604 -5.095 21.305 1.00 97.38 75 ASN A CA 1
ATOM 609 C C . ASN A 1 75 ? -5.702 -4.322 22.036 1.00 97.38 75 ASN A C 1
ATOM 611 O O . ASN A 1 75 ? -6.877 -4.457 21.697 1.00 97.38 75 ASN A O 1
ATOM 615 N N . ASN A 1 76 ? -5.324 -3.536 23.043 1.00 96.50 76 ASN A N 1
ATOM 616 C CA . ASN A 1 76 ? -6.238 -2.637 23.742 1.00 96.50 76 ASN A CA 1
ATOM 617 C C . ASN A 1 76 ? -6.046 -1.241 23.157 1.00 96.50 76 ASN A C 1
ATOM 619 O O . ASN A 1 76 ? -5.042 -0.587 23.434 1.00 96.50 76 ASN A O 1
ATOM 623 N N . ILE A 1 77 ? -6.989 -0.834 22.315 1.00 97.50 77 ILE A N 1
ATOM 624 C CA . ILE A 1 77 ? -6.939 0.419 21.574 1.00 97.50 77 ILE A CA 1
ATOM 625 C C . ILE A 1 77 ? -7.757 1.450 22.338 1.00 97.50 77 ILE A C 1
ATOM 627 O O . ILE A 1 77 ? -8.959 1.283 22.532 1.00 97.50 77 ILE A O 1
ATOM 631 N N . THR A 1 78 ? -7.104 2.518 22.761 1.00 97.31 78 THR A N 1
ATOM 632 C CA . THR A 1 78 ? -7.737 3.662 23.402 1.00 97.31 78 THR A CA 1
ATOM 633 C C . THR A 1 78 ? -8.050 4.708 22.333 1.00 97.31 78 THR A C 1
ATOM 635 O O . THR A 1 78 ? -7.164 5.110 21.581 1.00 97.31 78 THR A O 1
ATOM 638 N N . PHE A 1 79 ? -9.287 5.199 22.316 1.00 96.56 79 PHE A N 1
ATOM 639 C CA . PHE A 1 79 ? -9.703 6.376 21.556 1.00 96.56 79 PHE A CA 1
ATOM 640 C C . PHE A 1 79 ? -10.051 7.489 22.530 1.00 96.56 79 PHE A C 1
ATOM 642 O O . PHE A 1 79 ? -10.837 7.272 23.457 1.00 96.56 79 PHE A O 1
ATOM 649 N N . GLN A 1 80 ? -9.495 8.675 22.313 1.00 95.19 80 GLN A N 1
ATOM 650 C CA . GLN A 1 80 ? -9.754 9.830 23.157 1.00 95.19 80 GLN A CA 1
ATOM 651 C C . GLN A 1 80 ? -10.119 11.056 22.319 1.00 95.19 80 GLN A C 1
ATOM 653 O O . GLN A 1 80 ? -9.482 11.384 21.319 1.00 95.19 80 GLN A O 1
ATOM 658 N N . HIS A 1 81 ? -11.155 11.755 22.774 1.00 92.81 81 HIS A N 1
ATOM 659 C CA . HIS A 1 81 ? -11.605 13.032 22.241 1.00 92.81 81 HIS A CA 1
ATOM 660 C C . HIS A 1 81 ? -11.943 13.949 23.411 1.00 92.81 81 HIS A C 1
ATOM 662 O O . HIS A 1 81 ? -12.841 13.655 24.194 1.00 92.81 81 HIS A O 1
ATOM 668 N N . ASN A 1 82 ? -11.215 15.057 23.559 1.00 88.31 82 ASN A N 1
ATOM 669 C CA . ASN A 1 82 ? -11.324 15.931 24.729 1.00 88.31 82 ASN A CA 1
ATOM 670 C C . ASN A 1 82 ? -11.174 15.143 26.050 1.00 88.31 82 ASN A C 1
ATOM 672 O O . ASN A 1 82 ? -10.098 14.610 26.334 1.00 88.31 82 ASN A O 1
ATOM 676 N N . GLN A 1 83 ? -12.236 15.096 26.860 1.00 86.44 83 GLN A N 1
ATOM 677 C CA . GLN A 1 83 ? -12.288 14.375 28.137 1.00 86.44 83 GLN A CA 1
ATOM 678 C C . GLN A 1 83 ? -12.875 12.965 28.000 1.00 86.44 83 GLN A C 1
ATOM 680 O O . GLN A 1 83 ? -12.764 12.171 28.934 1.00 86.44 83 GLN A O 1
ATOM 685 N N . ASP A 1 84 ? -13.490 12.652 26.861 1.00 90.12 84 ASP A N 1
ATOM 686 C CA . ASP A 1 84 ? -14.137 11.374 26.625 1.00 90.12 84 ASP A CA 1
ATOM 687 C C . ASP A 1 84 ? -13.131 10.344 26.109 1.00 90.12 84 ASP A C 1
ATOM 689 O O . ASP A 1 84 ? -12.271 10.628 25.269 1.00 90.12 84 ASP A O 1
ATOM 693 N N . LYS A 1 85 ? -13.244 9.127 26.643 1.00 93.88 85 LYS A N 1
ATOM 694 C CA . LYS A 1 85 ? -12.361 8.003 26.339 1.00 93.88 85 LYS A CA 1
ATOM 695 C C . LYS A 1 85 ? -13.180 6.731 26.165 1.00 93.88 85 LYS A C 1
ATOM 697 O O . LYS A 1 85 ? -14.062 6.443 26.975 1.00 93.88 85 LYS A O 1
ATOM 702 N N . ILE A 1 86 ? -12.856 5.946 25.145 1.00 94.62 86 ILE A N 1
ATOM 703 C CA . ILE A 1 86 ? -13.366 4.585 24.967 1.00 94.62 86 ILE A CA 1
ATOM 704 C C . ILE A 1 86 ? -12.209 3.641 24.657 1.00 94.62 86 ILE A C 1
ATOM 706 O O . ILE A 1 86 ? -11.313 3.976 23.886 1.00 94.62 86 ILE A O 1
ATOM 710 N N . ASP A 1 87 ? -12.253 2.451 25.250 1.00 95.00 87 ASP A N 1
ATOM 711 C CA . ASP A 1 87 ? -11.302 1.381 24.978 1.00 95.00 87 ASP A CA 1
ATOM 712 C C . ASP A 1 87 ? -11.977 0.282 24.149 1.00 95.00 87 ASP A C 1
ATOM 714 O O . ASP A 1 87 ? -13.091 -0.160 24.450 1.00 95.00 87 ASP A O 1
ATOM 718 N N . LEU A 1 88 ? -11.281 -0.178 23.115 1.00 96.19 88 LEU A N 1
ATOM 719 C CA . LEU A 1 88 ? -11.681 -1.266 22.236 1.00 96.19 88 LEU A CA 1
ATOM 720 C C . LEU A 1 88 ? -10.611 -2.353 22.282 1.00 96.19 88 LEU A C 1
ATOM 722 O O . LEU A 1 88 ? -9.463 -2.124 21.907 1.00 96.19 88 LEU A O 1
ATOM 726 N N . GLN A 1 89 ? -10.991 -3.550 22.714 1.00 96.81 89 GLN A N 1
ATOM 727 C CA . GLN A 1 89 ? -10.117 -4.712 22.621 1.00 96.81 89 GLN A CA 1
ATOM 728 C C . GLN A 1 89 ? -10.341 -5.419 21.285 1.00 96.81 89 GLN A C 1
ATOM 730 O O . GLN A 1 89 ? -11.471 -5.780 20.961 1.00 96.81 89 GLN A O 1
ATOM 735 N N . ILE A 1 90 ? -9.258 -5.635 20.540 1.00 97.88 90 ILE A N 1
ATOM 736 C CA . ILE A 1 90 ? -9.227 -6.395 19.287 1.00 97.88 90 ILE A CA 1
ATOM 737 C C . ILE A 1 90 ? -8.182 -7.498 19.409 1.00 97.88 90 ILE A C 1
ATOM 739 O O . ILE A 1 90 ? -7.081 -7.279 19.917 1.00 97.88 90 ILE A O 1
ATOM 743 N N . THR A 1 91 ? -8.501 -8.686 18.906 1.00 97.62 91 THR A N 1
ATOM 744 C CA . THR A 1 91 ? -7.527 -9.775 18.788 1.00 97.62 9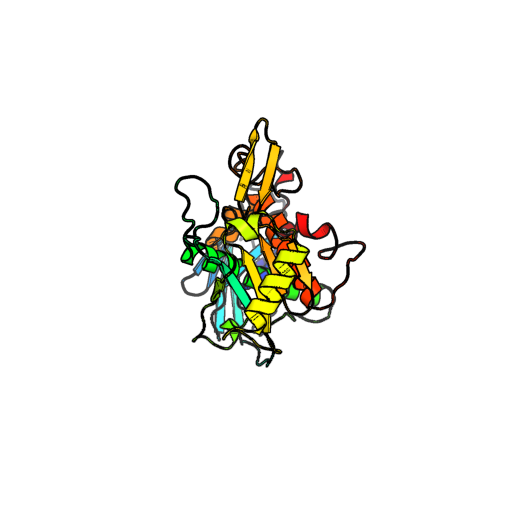1 THR A CA 1
ATOM 745 C C . THR A 1 91 ? -7.042 -9.869 17.348 1.00 97.62 91 THR A C 1
ATOM 747 O O . THR A 1 91 ? -7.825 -10.181 16.453 1.00 97.62 91 THR A O 1
ATOM 750 N N . TYR A 1 92 ? -5.750 -9.647 17.102 1.00 96.50 92 TYR A N 1
ATOM 751 C CA . TYR A 1 92 ? -5.149 -9.979 15.812 1.00 96.50 92 TYR A CA 1
ATOM 752 C C . TYR A 1 92 ? -4.615 -11.408 15.855 1.00 96.50 92 TYR A C 1
ATOM 754 O O . TYR A 1 92 ? -3.694 -11.730 16.609 1.00 96.50 92 TYR A O 1
ATOM 762 N N . LYS A 1 93 ? -5.195 -12.278 15.030 1.00 95.50 93 LYS A N 1
ATOM 763 C CA . LYS A 1 93 ? -4.749 -13.656 14.855 1.00 95.50 93 LYS A CA 1
ATOM 764 C C . LYS A 1 93 ? -4.516 -13.908 13.367 1.00 95.50 93 LYS A C 1
ATOM 766 O O . LYS A 1 93 ? -5.498 -14.043 12.645 1.00 95.50 93 LYS A O 1
ATOM 771 N N . PRO A 1 94 ? -3.264 -14.003 12.895 1.00 92.56 94 PRO A N 1
ATOM 772 C CA . PRO A 1 94 ? -2.980 -14.382 11.516 1.00 92.56 94 PRO A CA 1
ATOM 773 C C . PRO A 1 94 ? -3.708 -15.664 11.109 1.00 92.56 94 PRO A C 1
ATOM 775 O O . PRO A 1 94 ? -3.882 -16.592 11.910 1.00 92.56 94 PRO A O 1
ATOM 778 N N . ARG A 1 95 ? -4.153 -15.724 9.852 1.00 89.50 95 ARG A N 1
ATOM 779 C CA . ARG A 1 95 ? -4.735 -16.952 9.301 1.00 89.50 95 ARG A CA 1
ATOM 780 C C . ARG A 1 95 ? -3.659 -18.009 9.097 1.00 89.50 95 ARG A C 1
ATOM 782 O O . ARG A 1 95 ? -2.482 -17.714 8.927 1.00 89.50 95 ARG A O 1
ATOM 789 N N . ILE A 1 96 ? -4.095 -19.262 9.097 1.00 86.62 96 ILE A N 1
ATOM 790 C CA . ILE A 1 96 ? -3.286 -20.363 8.587 1.00 86.62 96 ILE A CA 1
ATOM 791 C C . ILE A 1 96 ? -3.793 -20.622 7.174 1.00 86.62 96 ILE A C 1
ATOM 793 O O . ILE A 1 96 ? -4.910 -21.107 6.994 1.00 86.62 96 ILE A O 1
ATOM 797 N N . SER A 1 97 ? -2.989 -20.256 6.183 1.00 90.56 97 SER A N 1
ATOM 798 C CA . SER A 1 97 ? -3.255 -20.496 4.770 1.00 90.56 97 SER A CA 1
ATOM 799 C C . SER A 1 97 ? -1.989 -21.062 4.140 1.00 90.56 97 SER A C 1
ATOM 801 O O . SER A 1 97 ? -0.903 -20.562 4.429 1.00 90.56 97 SER A O 1
ATOM 803 N N . PRO A 1 98 ? -2.093 -22.070 3.259 1.00 92.56 98 PRO A N 1
ATOM 804 C CA . PRO A 1 98 ? -0.957 -22.467 2.436 1.00 92.56 98 PRO A CA 1
ATOM 805 C C . PRO A 1 98 ? -0.647 -21.421 1.351 1.00 92.56 98 PRO A C 1
ATOM 807 O O . PRO A 1 98 ? 0.422 -21.478 0.749 1.00 92.56 98 PRO A O 1
ATOM 810 N N . PHE A 1 99 ? -1.581 -20.494 1.093 1.00 96.38 99 PHE A N 1
ATOM 811 C CA . PHE A 1 99 ? -1.473 -19.452 0.078 1.00 96.38 99 PHE A CA 1
ATOM 812 C C . PHE A 1 99 ? -1.162 -18.088 0.686 1.00 96.38 99 PHE A C 1
ATOM 814 O O . PHE A 1 99 ? -1.830 -17.687 1.645 1.00 96.38 99 PHE A O 1
ATOM 821 N N . SER A 1 100 ? -0.235 -17.354 0.073 1.00 96.94 100 SER A N 1
ATOM 822 C CA . SER A 1 100 ? 0.148 -16.004 0.491 1.00 96.94 100 SER A CA 1
ATOM 823 C C . SER A 1 100 ? 0.427 -15.073 -0.691 1.00 96.94 100 SER A C 1
ATOM 825 O O . SER A 1 100 ? 0.668 -15.503 -1.821 1.00 96.94 100 SER A O 1
ATOM 827 N N . VAL A 1 101 ? 0.390 -13.774 -0.413 1.00 98.38 101 VAL A N 1
ATOM 828 C CA . VAL A 1 101 ? 0.977 -12.728 -1.246 1.00 98.38 101 VAL A CA 1
ATOM 829 C C . VAL A 1 101 ? 2.339 -12.359 -0.666 1.00 98.38 101 VAL A C 1
ATOM 831 O O . VAL A 1 101 ? 2.481 -12.169 0.544 1.00 98.38 101 VAL A O 1
ATOM 834 N N . THR A 1 102 ? 3.331 -12.233 -1.539 1.00 98.25 102 THR A N 1
ATOM 835 C CA . THR A 1 102 ? 4.711 -11.892 -1.198 1.00 98.25 102 THR A CA 1
ATOM 836 C C . THR A 1 102 ? 5.075 -10.555 -1.832 1.00 98.25 102 THR A C 1
ATOM 838 O O . THR A 1 102 ? 5.240 -10.489 -3.055 1.00 98.25 102 THR A O 1
ATOM 841 N N . PRO A 1 103 ? 5.248 -9.493 -1.032 1.00 98.75 103 PRO A N 1
ATOM 842 C CA . PRO A 1 103 ? 5.827 -8.250 -1.516 1.00 98.75 103 PRO A CA 1
ATOM 843 C C . PRO A 1 103 ? 7.290 -8.457 -1.935 1.00 98.75 103 PRO A C 1
ATOM 845 O O . PRO A 1 103 ? 8.063 -9.116 -1.232 1.00 98.75 103 PRO A O 1
ATOM 848 N N . LEU A 1 104 ? 7.657 -7.933 -3.104 1.00 98.69 104 LEU A N 1
ATOM 849 C CA . LEU A 1 104 ? 8.942 -8.191 -3.749 1.00 98.69 104 LEU A CA 1
ATOM 850 C C . LEU A 1 104 ? 9.518 -6.904 -4.349 1.00 98.69 104 LEU A C 1
ATOM 852 O O . LEU A 1 104 ? 8.884 -6.253 -5.174 1.00 98.69 104 LEU A O 1
ATOM 856 N N . TYR A 1 105 ? 10.751 -6.563 -3.993 1.00 98.88 105 TYR A N 1
ATOM 857 C CA . TYR A 1 105 ? 11.514 -5.489 -4.614 1.00 98.88 105 TYR A CA 1
ATOM 858 C C . TYR A 1 105 ? 12.555 -6.073 -5.570 1.00 98.88 105 TYR A C 1
ATOM 860 O O . TYR A 1 105 ? 13.521 -6.718 -5.155 1.00 98.88 105 TYR A O 1
ATOM 868 N N . ILE A 1 106 ? 12.327 -5.879 -6.866 1.00 98.88 106 ILE A N 1
ATOM 869 C CA . ILE A 1 106 ? 13.103 -6.472 -7.952 1.00 98.88 106 ILE A CA 1
ATOM 870 C C . ILE A 1 106 ? 14.208 -5.502 -8.360 1.00 98.88 106 ILE A C 1
ATOM 872 O O . ILE A 1 106 ? 13.946 -4.404 -8.851 1.00 98.88 106 ILE A O 1
ATOM 876 N N . ILE A 1 107 ? 15.452 -5.931 -8.178 1.00 98.88 107 ILE A N 1
ATOM 877 C CA . ILE A 1 107 ? 16.655 -5.166 -8.481 1.00 98.88 107 ILE A CA 1
ATOM 878 C C . ILE A 1 107 ? 17.289 -5.749 -9.739 1.00 98.88 107 ILE A C 1
ATOM 880 O O . ILE A 1 107 ? 17.820 -6.858 -9.725 1.00 98.88 107 ILE A O 1
ATOM 884 N N . CYS A 1 108 ? 17.224 -4.997 -10.836 1.00 98.62 108 CYS A N 1
ATOM 885 C CA . CYS A 1 108 ? 17.857 -5.375 -12.097 1.00 98.62 108 CYS A CA 1
ATOM 886 C C . CYS A 1 108 ? 19.382 -5.461 -11.956 1.00 98.62 108 CYS A C 1
ATOM 888 O O . CYS A 1 108 ? 19.998 -4.743 -11.162 1.00 98.62 108 CYS A O 1
ATOM 890 N N . LYS A 1 109 ? 20.000 -6.308 -12.777 1.00 98.38 109 LYS A N 1
ATOM 891 C CA . LYS A 1 109 ? 21.450 -6.437 -12.873 1.00 98.38 109 LYS A CA 1
ATOM 892 C C . LYS A 1 109 ? 22.081 -5.074 -13.165 1.00 98.38 109 LYS A C 1
ATOM 894 O O . LYS A 1 109 ? 21.580 -4.303 -13.987 1.00 98.38 109 LYS A O 1
ATOM 899 N N . ASP A 1 110 ? 23.188 -4.805 -12.480 1.00 96.31 110 ASP A N 1
ATOM 900 C CA . ASP A 1 110 ? 23.957 -3.557 -12.546 1.00 96.31 110 ASP A CA 1
ATOM 901 C C . ASP A 1 110 ? 23.223 -2.320 -11.975 1.00 96.31 110 ASP A C 1
ATOM 903 O O . ASP A 1 110 ? 23.720 -1.199 -12.089 1.00 96.31 110 ASP A O 1
ATOM 907 N N . HIS A 1 111 ? 22.067 -2.496 -11.316 1.00 97.94 111 HIS A N 1
ATOM 908 C CA . HIS A 1 111 ? 21.391 -1.438 -10.561 1.00 97.94 111 HIS A CA 1
ATOM 909 C C . HIS A 1 111 ? 21.874 -1.396 -9.103 1.00 97.94 111 HIS A C 1
ATOM 911 O O . HIS A 1 111 ? 22.080 -2.432 -8.476 1.00 97.94 111 HIS A O 1
ATOM 917 N N . ASN A 1 112 ? 21.985 -0.201 -8.515 1.00 97.56 112 ASN A N 1
ATOM 918 C CA . ASN A 1 112 ? 22.361 -0.037 -7.100 1.00 97.56 112 ASN A CA 1
ATOM 919 C C . ASN A 1 112 ? 21.191 -0.269 -6.119 1.00 97.56 112 ASN A C 1
ATOM 921 O O . ASN A 1 112 ? 21.373 -0.192 -4.907 1.00 97.56 112 ASN A O 1
ATOM 925 N N . GLY A 1 113 ? 19.991 -0.522 -6.646 1.00 97.69 113 GLY A N 1
ATOM 926 C CA . GLY A 1 113 ? 18.770 -0.745 -5.873 1.00 97.69 113 GLY A CA 1
ATOM 927 C C . GLY A 1 113 ? 18.078 0.526 -5.371 1.00 97.69 113 GLY A C 1
ATOM 928 O O . GLY A 1 113 ? 17.027 0.408 -4.746 1.00 97.69 113 GLY A O 1
ATOM 929 N N . CYS A 1 114 ? 18.598 1.723 -5.648 1.00 98.25 114 CYS A N 1
ATOM 930 C CA . CYS A 1 114 ? 17.956 2.968 -5.239 1.00 98.25 114 CYS A CA 1
ATOM 931 C C . CYS A 1 114 ? 16.873 3.396 -6.238 1.00 98.25 114 CYS A C 1
ATOM 933 O O . CYS A 1 114 ? 17.189 3.618 -7.405 1.00 98.25 114 CYS A O 1
ATOM 935 N N . PHE A 1 115 ? 15.622 3.552 -5.800 1.00 98.06 115 PHE A N 1
ATOM 936 C CA . PHE A 1 115 ? 14.545 4.035 -6.678 1.00 98.06 115 PHE A CA 1
ATOM 937 C C . PHE A 1 115 ? 14.658 5.549 -6.935 1.00 98.06 115 PHE A C 1
ATOM 939 O O . PHE A 1 115 ? 15.325 6.282 -6.196 1.00 98.06 115 PHE A O 1
ATOM 946 N N . GLN A 1 116 ? 14.013 6.052 -7.990 1.00 97.38 116 GLN A N 1
ATOM 947 C CA . GLN A 1 116 ? 14.010 7.487 -8.278 1.00 97.38 116 GLN A CA 1
ATOM 948 C C . GLN A 1 116 ? 13.191 8.253 -7.227 1.00 97.38 116 GLN A C 1
ATOM 950 O O . GLN A 1 116 ? 12.034 7.932 -6.958 1.00 97.38 116 GLN A O 1
ATOM 955 N N . ALA A 1 117 ? 13.793 9.281 -6.631 1.00 97.19 117 ALA A N 1
ATOM 956 C CA . ALA A 1 117 ? 13.179 10.078 -5.576 1.00 97.19 117 ALA A CA 1
ATOM 957 C C . ALA A 1 117 ? 13.705 11.526 -5.597 1.00 97.19 117 ALA A C 1
ATOM 959 O O . ALA A 1 117 ? 14.760 11.784 -6.188 1.00 97.19 117 ALA A O 1
ATOM 960 N N . PRO A 1 118 ? 13.016 12.473 -4.933 1.00 95.50 118 PRO A N 1
ATOM 961 C CA . PRO A 1 118 ? 13.508 13.835 -4.760 1.00 95.50 118 PRO A CA 1
ATOM 962 C C . PRO A 1 118 ? 14.869 13.876 -4.058 1.00 95.50 118 PRO A C 1
ATOM 964 O O . PRO A 1 118 ? 15.206 13.004 -3.250 1.00 95.50 118 PRO A O 1
ATOM 967 N N . ALA A 1 119 ? 15.633 14.945 -4.291 1.00 90.50 119 ALA A N 1
ATOM 968 C CA . ALA A 1 119 ? 16.899 15.157 -3.595 1.00 90.50 119 ALA A CA 1
ATOM 969 C C . ALA A 1 119 ? 16.707 15.095 -2.067 1.00 90.50 119 ALA A C 1
ATOM 971 O O . ALA A 1 119 ? 15.754 15.658 -1.531 1.00 90.50 119 ALA A O 1
ATOM 972 N N . LYS A 1 120 ? 17.645 14.442 -1.365 1.00 89.38 120 LYS A N 1
ATOM 973 C CA . LYS A 1 120 ? 17.638 14.238 0.100 1.00 89.38 120 LYS A CA 1
ATOM 974 C C . LYS A 1 120 ? 16.532 13.317 0.638 1.00 89.38 120 LYS A C 1
ATOM 976 O O . LYS A 1 120 ? 16.460 13.143 1.851 1.00 89.38 120 LYS A O 1
ATOM 981 N N . SER A 1 121 ? 15.709 12.713 -0.221 1.00 94.38 121 SER A N 1
ATOM 982 C CA . SER A 1 121 ? 14.810 11.632 0.194 1.00 94.38 121 SER A CA 1
ATOM 983 C C . SER A 1 121 ? 15.590 10.326 0.325 1.00 94.38 121 SER A C 1
ATOM 985 O O . SER A 1 121 ? 16.465 10.043 -0.494 1.00 94.38 121 SER A O 1
ATOM 987 N N . ASP A 1 122 ? 15.274 9.521 1.339 1.00 97.50 122 ASP A N 1
ATOM 988 C CA . ASP A 1 122 ? 15.806 8.163 1.431 1.00 97.50 122 ASP A CA 1
ATOM 989 C C . ASP A 1 122 ? 15.200 7.320 0.305 1.00 97.50 122 ASP A C 1
ATOM 991 O O . ASP A 1 122 ? 13.988 7.114 0.252 1.00 97.50 122 ASP A O 1
ATOM 995 N N . ASN A 1 123 ? 16.041 6.842 -0.603 1.00 98.12 123 ASN A N 1
ATOM 996 C CA . ASN A 1 123 ? 15.643 5.966 -1.695 1.00 98.12 123 ASN A CA 1
ATOM 997 C C . ASN A 1 123 ? 16.309 4.591 -1.636 1.00 98.12 123 ASN A C 1
ATOM 999 O O . ASN A 1 123 ? 16.378 3.892 -2.644 1.00 98.12 123 ASN A O 1
ATOM 1003 N N . SER A 1 124 ? 16.816 4.210 -0.465 1.00 98.62 124 SER A N 1
ATOM 1004 C CA . SER A 1 124 ? 17.498 2.940 -0.250 1.00 98.62 124 SER A CA 1
ATOM 1005 C C . SER A 1 124 ? 16.588 1.729 -0.475 1.00 98.62 124 SER A C 1
ATOM 1007 O O . SER A 1 124 ? 15.360 1.805 -0.395 1.00 98.62 124 SER A O 1
ATOM 1009 N N . ILE A 1 125 ? 17.220 0.570 -0.676 1.00 98.75 125 ILE A N 1
ATOM 1010 C CA . ILE A 1 125 ? 16.555 -0.739 -0.751 1.00 98.75 125 ILE A CA 1
ATOM 1011 C C . ILE A 1 125 ? 15.668 -0.979 0.481 1.00 98.75 125 ILE A C 1
ATOM 1013 O O . ILE A 1 125 ? 14.534 -1.437 0.343 1.00 98.75 125 ILE A O 1
ATOM 1017 N N . ASN A 1 126 ? 16.161 -0.637 1.676 1.00 98.62 126 ASN A N 1
ATOM 1018 C CA . ASN A 1 126 ? 15.423 -0.824 2.926 1.00 98.62 126 ASN A CA 1
ATOM 1019 C C . ASN A 1 126 ? 14.148 0.021 2.951 1.00 98.62 126 ASN A C 1
ATOM 1021 O O . ASN A 1 126 ? 13.083 -0.488 3.296 1.00 98.62 126 ASN A O 1
ATOM 1025 N N . ASN A 1 127 ? 14.241 1.289 2.544 1.00 98.69 127 ASN A N 1
ATOM 1026 C CA . ASN A 1 127 ? 13.077 2.163 2.493 1.00 98.69 127 ASN A CA 1
ATOM 1027 C C . ASN A 1 127 ? 12.082 1.721 1.411 1.00 98.69 127 ASN A C 1
ATOM 1029 O O . ASN A 1 127 ? 10.878 1.732 1.648 1.00 98.69 127 ASN A O 1
ATOM 1033 N N . ALA A 1 128 ? 12.565 1.264 0.250 1.00 98.81 128 ALA A N 1
ATOM 1034 C CA . ALA A 1 128 ? 11.706 0.688 -0.785 1.00 98.81 128 ALA A CA 1
ATOM 1035 C C . ALA A 1 128 ? 10.909 -0.506 -0.240 1.00 98.81 128 ALA A C 1
ATOM 1037 O O . ALA A 1 128 ? 9.685 -0.542 -0.354 1.00 98.81 128 ALA A O 1
ATOM 1038 N N . CYS A 1 129 ? 11.595 -1.443 0.421 1.00 98.88 129 CYS A N 1
ATOM 1039 C CA . CYS A 1 129 ? 10.978 -2.618 1.029 1.00 98.88 129 CYS A CA 1
ATOM 1040 C C . CYS A 1 129 ? 9.942 -2.237 2.097 1.00 98.88 129 CYS A C 1
ATOM 1042 O O . CYS A 1 129 ? 8.845 -2.791 2.085 1.00 98.88 129 CYS A O 1
ATOM 1044 N N . ALA A 1 130 ? 10.247 -1.267 2.966 1.00 98.81 130 ALA A N 1
ATOM 1045 C CA . ALA A 1 130 ? 9.316 -0.778 3.985 1.00 98.81 130 ALA A CA 1
ATOM 1046 C C . ALA A 1 130 ? 8.049 -0.158 3.367 1.00 98.81 130 ALA A C 1
ATOM 1048 O O . ALA A 1 130 ? 6.936 -0.486 3.777 1.00 98.81 130 ALA A O 1
ATOM 1049 N N . LYS A 1 131 ? 8.201 0.678 2.331 1.00 98.88 131 LYS A N 1
ATOM 1050 C CA . LYS A 1 131 ? 7.071 1.292 1.612 1.00 98.88 131 LYS A CA 1
ATOM 1051 C C . LYS A 1 131 ? 6.200 0.254 0.907 1.00 98.88 131 LYS A C 1
ATOM 1053 O O . LYS A 1 131 ? 4.977 0.305 1.011 1.00 98.88 131 LYS A O 1
ATOM 1058 N N . ILE A 1 132 ? 6.819 -0.708 0.225 1.00 98.94 132 ILE A N 1
ATOM 1059 C CA . ILE A 1 132 ? 6.119 -1.796 -0.472 1.00 98.94 132 ILE A CA 1
ATOM 1060 C C . ILE A 1 132 ? 5.363 -2.683 0.528 1.00 98.94 132 ILE A C 1
ATOM 1062 O O . ILE A 1 132 ? 4.189 -2.986 0.313 1.00 98.94 132 ILE A O 1
ATOM 1066 N N . ALA A 1 133 ? 6.000 -3.057 1.643 1.00 98.75 133 ALA A N 1
ATOM 1067 C CA . ALA A 1 133 ? 5.376 -3.841 2.707 1.00 98.75 133 ALA A CA 1
ATOM 1068 C C . ALA A 1 133 ? 4.167 -3.114 3.316 1.00 98.75 133 ALA A C 1
ATOM 1070 O O . ALA A 1 133 ? 3.088 -3.698 3.446 1.00 98.75 133 ALA A O 1
ATOM 1071 N N . LEU A 1 134 ? 4.313 -1.824 3.635 1.00 98.81 134 LEU A N 1
ATOM 1072 C CA . LEU A 1 134 ? 3.216 -1.025 4.170 1.00 98.81 134 LEU A CA 1
ATOM 1073 C C . LEU A 1 134 ? 2.076 -0.863 3.156 1.00 98.81 134 LEU A C 1
ATOM 1075 O O . LEU A 1 134 ? 0.909 -1.028 3.512 1.00 98.81 134 LEU A O 1
ATOM 1079 N N . GLY A 1 135 ? 2.393 -0.613 1.885 1.00 98.81 135 GLY A N 1
ATOM 1080 C CA . GLY A 1 135 ? 1.399 -0.569 0.814 1.00 98.81 135 GLY A CA 1
ATOM 1081 C C . GLY A 1 135 ? 0.626 -1.883 0.673 1.00 98.81 135 GLY A C 1
ATOM 1082 O O . GLY A 1 135 ? -0.599 -1.868 0.563 1.00 98.81 135 GLY A O 1
ATOM 1083 N N . ALA A 1 136 ? 1.305 -3.029 0.781 1.00 98.81 136 ALA A N 1
ATOM 1084 C CA . ALA A 1 136 ? 0.660 -4.341 0.757 1.00 98.81 136 ALA A CA 1
ATOM 1085 C C . ALA A 1 136 ? -0.308 -4.537 1.942 1.00 98.81 136 ALA A C 1
ATOM 1087 O O . ALA A 1 136 ? -1.435 -4.995 1.741 1.00 98.81 136 ALA A O 1
ATOM 1088 N N . LYS A 1 137 ? 0.077 -4.116 3.158 1.00 98.75 137 LYS A N 1
ATOM 1089 C CA . LYS A 1 137 ? -0.804 -4.116 4.344 1.00 98.75 137 LYS A CA 1
ATOM 1090 C C . LYS A 1 137 ? -2.016 -3.188 4.169 1.00 98.75 137 LYS A C 1
ATOM 1092 O O . LYS A 1 137 ? -3.123 -3.534 4.582 1.00 98.75 137 LYS A O 1
ATOM 1097 N N . LEU A 1 138 ? -1.852 -2.032 3.519 1.00 98.81 138 LEU A N 1
ATOM 1098 C CA . LEU A 1 138 ? -2.965 -1.122 3.211 1.00 98.81 138 LEU A CA 1
ATOM 1099 C C . LEU A 1 138 ? -3.942 -1.722 2.199 1.00 98.81 138 LEU A C 1
ATOM 1101 O O . LEU A 1 138 ? -5.153 -1.631 2.393 1.00 98.81 138 LEU A O 1
ATOM 1105 N N . ILE A 1 139 ? -3.437 -2.380 1.155 1.00 98.81 139 ILE A N 1
ATOM 1106 C CA . ILE A 1 139 ? -4.266 -3.094 0.175 1.00 98.81 139 ILE A CA 1
ATOM 1107 C C . ILE A 1 139 ? -4.994 -4.274 0.837 1.00 98.81 139 ILE A C 1
ATOM 1109 O O . ILE A 1 139 ? -6.180 -4.506 0.576 1.00 98.81 139 ILE A O 1
ATOM 1113 N N . GLN A 1 140 ? -4.322 -4.984 1.746 1.00 98.31 140 GLN A N 1
ATOM 1114 C CA . GLN A 1 140 ? -4.917 -6.051 2.547 1.00 98.31 140 GLN A CA 1
ATOM 1115 C C . GLN A 1 140 ? -6.074 -5.523 3.415 1.00 98.31 140 GLN A C 1
ATOM 1117 O O . GLN A 1 140 ? -7.157 -6.119 3.410 1.00 98.31 140 GLN A O 1
ATOM 1122 N N . CYS A 1 141 ? -5.874 -4.389 4.097 1.00 98.50 141 CYS A N 1
ATOM 1123 C CA . CYS A 1 141 ? -6.899 -3.683 4.869 1.00 98.50 141 CYS A CA 1
ATOM 1124 C C . CYS A 1 141 ? -8.076 -3.244 3.988 1.00 98.50 141 CYS A C 1
ATOM 1126 O O . CYS A 1 141 ? -9.226 -3.578 4.278 1.00 98.50 141 CYS A O 1
ATOM 1128 N N . LEU A 1 142 ? -7.803 -2.573 2.864 1.00 98.12 142 LEU A N 1
ATOM 1129 C CA . LEU A 1 142 ? -8.835 -2.144 1.920 1.00 98.12 142 LEU A CA 1
ATOM 1130 C C . LEU A 1 142 ? -9.695 -3.319 1.466 1.00 98.12 142 LEU A C 1
ATOM 1132 O O . LEU A 1 142 ? -10.922 -3.229 1.505 1.00 98.12 142 LEU A O 1
ATOM 1136 N N . THR A 1 143 ? -9.062 -4.418 1.056 1.00 98.06 143 THR A N 1
ATOM 1137 C CA . THR A 1 143 ? -9.758 -5.619 0.581 1.00 98.06 143 THR A CA 1
ATOM 1138 C C . THR A 1 143 ? -10.696 -6.161 1.661 1.00 98.06 143 THR A C 1
ATOM 1140 O O . THR A 1 143 ? -11.857 -6.464 1.377 1.00 98.06 143 THR A O 1
ATOM 1143 N N . ALA A 1 144 ? -10.230 -6.192 2.915 1.00 97.69 144 ALA A N 1
ATOM 1144 C CA . ALA A 1 144 ? -11.026 -6.608 4.064 1.00 97.69 144 ALA A CA 1
ATOM 1145 C C . ALA A 1 144 ? -12.253 -5.716 4.292 1.00 97.69 144 ALA A C 1
ATOM 1147 O O . ALA A 1 144 ? -13.355 -6.229 4.491 1.00 97.69 144 ALA A O 1
ATOM 1148 N N . GLU A 1 145 ? -12.081 -4.393 4.230 1.00 96.81 145 GLU A N 1
ATOM 1149 C CA . GLU A 1 145 ? -13.175 -3.433 4.399 1.00 96.81 145 GLU A CA 1
ATOM 1150 C C . GLU A 1 145 ? -14.192 -3.515 3.263 1.00 96.81 145 GLU A C 1
ATOM 1152 O O . GLU A 1 145 ? -15.394 -3.539 3.519 1.00 96.81 145 GLU A O 1
ATOM 1157 N N . LYS A 1 146 ? -13.737 -3.585 2.005 1.00 95.75 146 LYS A N 1
ATOM 1158 C CA . LYS A 1 146 ? -14.644 -3.649 0.853 1.00 95.75 146 LYS A CA 1
ATOM 1159 C C . LYS A 1 146 ? -15.456 -4.947 0.850 1.00 95.75 146 LYS A C 1
ATOM 1161 O O . LYS A 1 146 ? -16.649 -4.905 0.567 1.00 95.75 146 LYS A O 1
ATOM 1166 N N . LEU A 1 147 ? -14.861 -6.086 1.217 1.00 96.50 147 LEU A N 1
ATOM 1167 C CA . LEU A 1 147 ? -15.601 -7.349 1.348 1.00 96.50 147 LEU A CA 1
ATOM 1168 C C . LEU A 1 147 ? -16.571 -7.342 2.538 1.00 96.50 147 LEU A C 1
ATOM 1170 O O . LEU A 1 147 ? -17.686 -7.857 2.415 1.00 96.50 147 LEU A O 1
ATOM 1174 N N . TYR A 1 148 ? -16.191 -6.722 3.659 1.00 95.94 148 TYR A N 1
ATOM 1175 C CA . TYR A 1 148 ? -17.072 -6.554 4.816 1.00 95.94 148 TYR A CA 1
ATOM 1176 C C . TYR A 1 148 ? -18.297 -5.693 4.485 1.00 95.94 148 TYR A C 1
ATOM 1178 O O . TYR A 1 148 ? -19.419 -6.095 4.783 1.00 95.94 148 TYR A O 1
ATOM 1186 N N . GLU A 1 149 ? -18.101 -4.558 3.807 1.00 94.31 149 GLU A N 1
ATOM 1187 C CA . GLU A 1 149 ? -19.175 -3.653 3.365 1.00 94.31 149 GLU A CA 1
ATOM 1188 C C . GLU A 1 149 ? -20.182 -4.333 2.420 1.00 94.31 149 GLU A C 1
ATOM 1190 O O . GLU A 1 149 ? -21.338 -3.926 2.360 1.00 94.31 149 GLU A O 1
ATOM 1195 N N . GLN A 1 150 ? -19.765 -5.387 1.711 1.00 95.06 150 GLN A N 1
ATOM 1196 C CA . GLN A 1 150 ? -20.625 -6.198 0.841 1.00 95.06 150 GLN A CA 1
ATOM 1197 C C . GLN A 1 150 ? -21.216 -7.440 1.539 1.00 95.06 150 GLN A C 1
ATOM 1199 O O . GLN A 1 150 ? -21.859 -8.263 0.893 1.00 95.06 150 GLN A O 1
ATOM 1204 N N . GLY A 1 151 ? -21.004 -7.608 2.848 1.00 96.06 151 GLY A N 1
ATOM 1205 C CA . GLY A 1 151 ? -21.581 -8.706 3.631 1.00 96.06 151 GLY A CA 1
ATOM 1206 C C . GLY A 1 151 ? -20.821 -10.037 3.564 1.00 96.06 151 GLY A C 1
ATOM 1207 O O . GLY A 1 151 ? -21.292 -11.033 4.108 1.00 96.06 151 GLY A O 1
ATOM 1208 N N . TYR A 1 152 ? -19.624 -10.084 2.967 1.00 95.44 152 TYR A N 1
ATOM 1209 C CA . TYR A 1 152 ? -18.801 -11.307 2.905 1.00 95.44 152 TYR A CA 1
ATOM 1210 C C . TYR A 1 152 ? -17.946 -11.544 4.162 1.00 95.44 152 TYR A C 1
ATOM 1212 O O . TYR A 1 152 ? -17.203 -12.534 4.247 1.00 95.44 152 TYR A O 1
ATOM 1220 N N . GLY A 1 153 ? -18.067 -10.646 5.141 1.00 93.38 153 GLY A N 1
ATOM 1221 C CA . GLY A 1 153 ? -17.211 -10.571 6.317 1.00 93.38 153 GLY A CA 1
ATOM 1222 C C . GLY A 1 153 ? -15.857 -9.934 6.007 1.00 93.38 153 GLY A C 1
ATOM 1223 O O . GLY A 1 153 ? -15.499 -9.693 4.854 1.00 93.38 153 GLY A O 1
ATOM 1224 N N . ARG A 1 154 ? -15.076 -9.683 7.059 1.00 93.88 154 ARG A N 1
ATOM 1225 C CA . ARG A 1 154 ? -13.777 -9.002 6.992 1.00 93.88 154 ARG A CA 1
ATOM 1226 C C . ARG A 1 154 ? -12.662 -9.952 6.526 1.00 93.88 154 ARG A C 1
ATOM 1228 O O . ARG A 1 154 ? -11.768 -10.332 7.280 1.00 93.88 154 ARG A O 1
ATOM 1235 N N . LYS A 1 155 ? -12.795 -10.446 5.291 1.00 94.75 155 LYS A N 1
ATOM 1236 C CA . LYS A 1 155 ? -11.886 -11.407 4.645 1.00 94.75 155 LYS A CA 1
ATOM 1237 C C . LYS A 1 155 ? -10.899 -10.676 3.747 1.00 94.75 155 LYS A C 1
ATOM 1239 O O . LYS A 1 155 ? -11.268 -9.729 3.079 1.00 94.75 155 LYS A O 1
ATOM 1244 N N . THR A 1 156 ? -9.671 -11.163 3.686 1.00 97.19 156 THR A N 1
ATOM 1245 C CA . THR A 1 156 ? -8.628 -10.632 2.807 1.00 97.19 156 THR A CA 1
ATOM 1246 C C . THR A 1 156 ? -7.609 -11.728 2.502 1.00 97.19 156 THR A C 1
ATOM 1248 O O . THR A 1 156 ? -7.703 -12.828 3.065 1.00 97.19 156 THR A O 1
ATOM 1251 N N . PHE A 1 157 ? -6.690 -11.458 1.580 1.00 97.12 157 PHE A N 1
ATOM 1252 C CA . PHE A 1 157 ? -5.551 -12.329 1.312 1.00 97.12 157 PHE A CA 1
ATOM 1253 C C . PHE A 1 157 ? -4.552 -12.275 2.474 1.00 97.12 157 PHE A C 1
ATOM 1255 O O . PHE A 1 157 ? -4.565 -11.355 3.287 1.00 97.12 157 PHE A O 1
ATOM 1262 N N . GLN A 1 158 ? -3.684 -13.275 2.559 1.00 96.88 158 GLN A N 1
ATOM 1263 C CA . GLN A 1 158 ? -2.660 -13.362 3.594 1.00 96.88 158 GLN A CA 1
ATOM 1264 C C . GLN A 1 158 ? -1.324 -12.863 3.054 1.00 96.88 158 GLN A C 1
ATOM 1266 O O . GLN A 1 158 ? -0.922 -13.294 1.974 1.00 96.88 158 GLN A O 1
ATOM 1271 N N . LEU A 1 159 ? -0.631 -11.994 3.788 1.00 97.62 159 LEU A N 1
ATOM 1272 C CA . LEU A 1 159 ? 0.769 -11.687 3.508 1.00 97.62 159 LEU A CA 1
ATOM 1273 C C . LEU A 1 159 ? 1.647 -12.794 4.094 1.00 97.62 159 LEU A C 1
ATOM 1275 O O . LEU A 1 159 ? 1.335 -13.369 5.135 1.00 97.62 159 LEU A O 1
ATOM 1279 N N . GLU A 1 160 ? 2.754 -13.115 3.432 1.00 95.19 160 GLU A N 1
ATOM 1280 C CA . GLU A 1 160 ? 3.648 -14.187 3.894 1.00 95.19 160 GLU A CA 1
ATOM 1281 C C . GLU A 1 160 ? 4.198 -13.938 5.308 1.00 95.19 160 GLU A C 1
ATOM 1283 O O . GLU A 1 160 ? 4.239 -14.859 6.130 1.00 95.19 160 GLU A O 1
ATOM 1288 N N . SER A 1 161 ? 4.516 -12.678 5.615 1.00 94.19 161 SER A N 1
ATOM 1289 C CA . SER A 1 161 ? 4.991 -12.240 6.929 1.00 94.19 161 SER A CA 1
ATOM 1290 C C . SER A 1 161 ? 3.915 -12.252 8.022 1.00 94.19 161 SER A C 1
ATOM 1292 O O . SER A 1 161 ? 4.261 -12.154 9.194 1.00 94.19 161 SER A O 1
ATOM 1294 N N . ASP A 1 162 ? 2.623 -12.410 7.691 1.00 93.06 162 ASP A N 1
ATOM 1295 C CA . ASP A 1 162 ? 1.566 -12.499 8.711 1.00 93.06 162 ASP A CA 1
ATOM 1296 C C . ASP A 1 162 ? 1.699 -13.789 9.534 1.00 93.06 162 ASP A C 1
ATOM 1298 O O . ASP A 1 162 ? 1.509 -13.787 10.748 1.00 93.06 162 ASP A O 1
ATOM 1302 N N . SER A 1 163 ? 2.008 -14.909 8.873 1.00 83.50 163 SER A N 1
ATOM 1303 C CA . SER A 1 163 ? 2.111 -16.237 9.506 1.00 83.50 163 SER A CA 1
ATOM 1304 C C . SER A 1 163 ? 3.527 -16.678 9.829 1.00 83.50 163 SER A C 1
ATOM 1306 O O . SER A 1 163 ? 3.699 -17.603 10.621 1.00 83.50 163 SER A O 1
ATOM 1308 N N . ASN A 1 164 ? 4.526 -16.084 9.181 1.00 86.38 164 ASN A N 1
ATOM 1309 C CA . ASN A 1 164 ? 5.918 -16.461 9.348 1.00 86.38 164 ASN A CA 1
ATOM 1310 C C . ASN A 1 164 ? 6.740 -15.214 9.673 1.00 86.38 164 ASN A C 1
ATOM 1312 O O . ASN A 1 164 ? 7.120 -14.457 8.787 1.00 86.38 164 ASN A O 1
ATOM 1316 N N . LEU A 1 165 ? 7.003 -15.009 10.961 1.00 87.12 165 LEU A N 1
ATOM 1317 C CA . LEU A 1 165 ? 7.755 -13.851 11.445 1.00 87.12 165 LEU A CA 1
ATOM 1318 C C . LEU A 1 165 ? 9.262 -13.947 11.153 1.00 87.12 165 LEU A C 1
ATOM 1320 O O . LEU A 1 165 ? 9.974 -12.968 11.359 1.00 87.12 165 LEU A O 1
ATOM 1324 N N . ASP A 1 166 ? 9.742 -15.098 10.673 1.00 92.38 166 ASP A N 1
ATOM 1325 C CA . ASP A 1 166 ? 11.150 -15.311 10.326 1.00 92.38 166 ASP A CA 1
ATOM 1326 C C . ASP A 1 166 ? 11.480 -14.851 8.892 1.00 92.38 166 ASP A C 1
ATOM 1328 O O . ASP A 1 166 ? 12.642 -14.885 8.481 1.00 92.38 166 ASP A O 1
ATOM 1332 N N . VAL A 1 167 ? 10.477 -14.420 8.114 1.00 93.50 167 VAL A N 1
ATOM 1333 C CA . VAL A 1 167 ? 10.669 -13.865 6.765 1.00 93.50 167 VAL A CA 1
ATOM 1334 C C .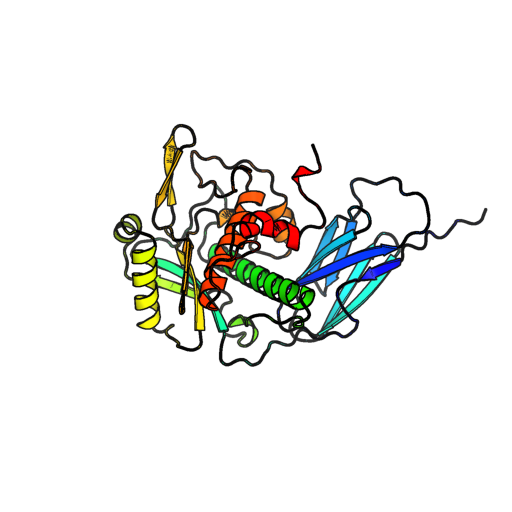 VAL A 1 167 ? 10.565 -12.337 6.758 1.00 93.50 167 VAL A C 1
ATOM 1336 O O . VAL A 1 167 ? 9.862 -11.760 7.590 1.00 93.50 167 VAL A O 1
ATOM 1339 N N . PRO A 1 168 ? 11.230 -11.643 5.815 1.00 96.88 168 PRO A N 1
ATOM 1340 C CA . PRO A 1 168 ? 11.045 -10.206 5.662 1.00 96.88 168 PRO A CA 1
ATOM 1341 C C . PRO A 1 168 ? 9.630 -9.875 5.166 1.00 96.88 168 PRO A C 1
ATOM 1343 O O . PRO A 1 168 ? 9.028 -10.632 4.406 1.00 96.88 168 PRO A O 1
ATOM 1346 N N . GLU A 1 169 ? 9.125 -8.692 5.524 1.00 97.31 169 GLU A N 1
ATOM 1347 C CA . GLU A 1 169 ? 7.826 -8.202 5.029 1.00 97.31 169 GLU A CA 1
ATOM 1348 C C . GLU A 1 169 ? 7.845 -7.865 3.527 1.00 97.31 169 GLU A C 1
ATOM 1350 O O . GLU A 1 169 ? 6.802 -7.834 2.879 1.00 97.31 169 GLU A O 1
ATOM 1355 N N . CYS A 1 170 ? 9.031 -7.623 2.964 1.00 98.62 170 CYS A N 1
ATOM 1356 C CA . CYS A 1 170 ? 9.262 -7.484 1.531 1.00 98.62 170 CYS A CA 1
ATOM 1357 C C . CYS A 1 170 ? 10.613 -8.111 1.172 1.00 98.62 170 CYS A C 1
ATOM 1359 O O . CYS A 1 170 ? 11.641 -7.800 1.778 1.00 98.62 170 CYS A O 1
ATOM 1361 N N . PHE A 1 171 ? 10.611 -9.019 0.200 1.00 98.56 171 PHE A N 1
ATOM 1362 C CA . PHE A 1 171 ? 11.814 -9.708 -0.256 1.00 98.56 171 PHE A CA 1
ATOM 1363 C C . PHE A 1 171 ? 12.571 -8.851 -1.266 1.00 98.56 171 PHE A C 1
ATOM 1365 O O . PHE A 1 171 ? 11.967 -8.179 -2.096 1.00 98.56 171 PHE A O 1
ATOM 1372 N N . THR A 1 172 ? 13.899 -8.937 -1.264 1.00 98.62 172 THR A N 1
ATOM 1373 C CA . THR A 1 172 ? 14.707 -8.415 -2.372 1.00 98.62 172 THR A CA 1
ATOM 1374 C C . THR A 1 172 ? 14.969 -9.525 -3.379 1.00 98.62 172 THR A C 1
ATOM 1376 O O . THR A 1 172 ? 15.281 -10.656 -3.004 1.00 98.62 172 THR A O 1
ATOM 1379 N N . PHE A 1 173 ? 14.843 -9.210 -4.665 1.00 98.62 173 PHE A N 1
ATOM 1380 C CA . PHE A 1 173 ? 15.094 -10.147 -5.753 1.00 98.62 173 PHE A CA 1
ATOM 1381 C C . PHE A 1 173 ? 16.060 -9.543 -6.760 1.00 98.62 173 PHE A C 1
ATOM 1383 O O . PHE A 1 173 ? 15.714 -8.609 -7.477 1.00 98.62 173 PHE A O 1
ATOM 1390 N N . TYR A 1 174 ? 17.276 -10.076 -6.811 1.00 98.62 174 TYR A N 1
ATOM 1391 C CA . TYR A 1 174 ? 18.300 -9.633 -7.751 1.00 98.62 174 TYR A CA 1
ATOM 1392 C C . TYR A 1 174 ? 18.143 -10.392 -9.068 1.00 98.62 174 TYR A C 1
ATOM 1394 O O . TYR A 1 174 ? 18.395 -11.595 -9.137 1.00 98.62 174 TYR A O 1
ATOM 1402 N N . SER A 1 175 ? 17.701 -9.677 -10.096 1.00 98.62 175 SER A N 1
ATOM 1403 C CA . SER A 1 175 ? 17.458 -10.203 -11.435 1.00 98.62 175 SER A CA 1
ATOM 1404 C C . SER A 1 175 ? 18.739 -10.234 -12.270 1.00 98.62 175 SER A C 1
ATOM 1406 O O . SER A 1 175 ? 19.639 -9.415 -12.085 1.00 98.62 175 SER A O 1
ATOM 1408 N N . ASN A 1 176 ? 18.806 -11.140 -13.247 1.00 98.44 176 ASN A N 1
ATOM 1409 C CA . ASN A 1 176 ? 19.853 -11.152 -14.268 1.00 98.44 176 ASN A CA 1
ATOM 1410 C C . ASN A 1 176 ? 19.599 -10.153 -15.408 1.00 98.44 176 ASN A C 1
ATOM 1412 O O . ASN A 1 176 ? 20.511 -9.909 -16.204 1.00 98.44 176 ASN A O 1
ATOM 1416 N N . LEU A 1 177 ? 18.396 -9.572 -15.502 1.00 98.62 177 LEU A N 1
ATOM 1417 C CA . LEU A 1 177 ? 18.067 -8.575 -16.518 1.00 98.62 177 LEU A CA 1
ATOM 1418 C C . LEU A 1 177 ? 18.821 -7.282 -16.233 1.00 98.62 177 LEU A C 1
ATOM 1420 O O . LEU A 1 177 ? 18.676 -6.713 -15.153 1.00 98.62 177 LEU A O 1
ATOM 1424 N N . SER A 1 178 ? 19.613 -6.794 -17.187 1.00 98.56 178 SER A N 1
ATOM 1425 C CA . SER A 1 178 ? 20.298 -5.511 -17.025 1.00 98.56 178 SER A CA 1
ATOM 1426 C C . SER A 1 178 ? 19.313 -4.348 -17.058 1.00 98.56 178 SER A C 1
ATOM 1428 O O . SER A 1 178 ? 18.302 -4.380 -17.761 1.00 98.56 178 SER A O 1
ATOM 1430 N N . VAL A 1 179 ? 19.657 -3.263 -16.364 1.00 98.25 179 VAL A N 1
ATOM 1431 C CA . VAL A 1 179 ? 18.894 -2.002 -16.422 1.00 98.25 179 VAL A CA 1
ATOM 1432 C C . VAL A 1 179 ? 18.717 -1.515 -17.862 1.00 98.25 179 VAL A C 1
ATOM 1434 O O . VAL A 1 179 ? 17.644 -1.045 -18.230 1.00 98.25 179 VAL A O 1
ATOM 1437 N N . SER A 1 180 ? 19.760 -1.629 -18.690 1.00 97.88 180 SER A N 1
ATOM 1438 C CA . SER A 1 180 ? 19.711 -1.208 -20.093 1.00 97.88 180 SER A CA 1
ATOM 1439 C C . SER A 1 180 ? 18.671 -1.981 -20.903 1.00 97.88 180 SER A C 1
ATOM 1441 O O . SER A 1 180 ? 17.959 -1.357 -21.680 1.00 97.88 180 SER A O 1
ATOM 1443 N N . ALA A 1 181 ? 18.553 -3.296 -20.692 1.00 98.38 181 ALA A N 1
ATOM 1444 C CA . ALA A 1 181 ? 17.553 -4.128 -21.353 1.00 98.38 181 ALA A CA 1
ATOM 1445 C C . ALA A 1 181 ? 16.148 -3.849 -20.803 1.00 98.38 181 ALA A C 1
ATOM 1447 O O . ALA A 1 181 ? 15.218 -3.635 -21.572 1.00 98.38 181 ALA A O 1
ATOM 1448 N N . ALA A 1 182 ? 15.996 -3.748 -19.478 1.00 98.25 182 ALA A N 1
ATOM 1449 C CA . ALA A 1 182 ? 14.708 -3.436 -18.859 1.00 98.25 182 ALA A CA 1
ATOM 1450 C C . ALA A 1 182 ? 14.123 -2.097 -19.355 1.00 98.25 182 ALA A C 1
ATOM 1452 O O . ALA A 1 182 ? 12.917 -1.962 -19.524 1.00 98.25 182 ALA A O 1
ATOM 1453 N N . LYS A 1 183 ? 14.974 -1.099 -19.630 1.00 97.38 183 LYS A N 1
ATOM 1454 C CA . LYS A 1 183 ? 14.561 0.218 -20.148 1.00 97.38 183 LYS A CA 1
ATOM 1455 C C . LYS A 1 183 ? 14.142 0.224 -21.626 1.00 97.38 183 LYS A C 1
ATOM 1457 O O . LYS A 1 183 ? 13.703 1.276 -22.092 1.00 97.38 183 LYS A O 1
ATOM 1462 N N . THR A 1 184 ? 14.312 -0.878 -22.359 1.00 97.44 184 THR A N 1
ATOM 1463 C CA . THR A 1 184 ? 13.883 -1.020 -23.765 1.00 97.44 184 THR A CA 1
ATOM 1464 C C . THR A 1 184 ? 12.696 -1.957 -23.947 1.00 97.44 184 THR A C 1
ATOM 1466 O O . THR A 1 184 ? 12.242 -2.109 -25.073 1.00 97.44 184 THR A O 1
ATOM 1469 N N . MET A 1 185 ? 12.257 -2.622 -22.879 1.00 98.25 185 MET A N 1
ATOM 1470 C CA . MET A 1 185 ? 11.169 -3.594 -22.915 1.00 98.25 185 MET A CA 1
ATOM 1471 C C . MET A 1 185 ? 9.833 -2.916 -22.631 1.00 98.25 185 MET A C 1
ATOM 1473 O O . MET A 1 185 ? 9.755 -2.012 -21.795 1.00 98.25 185 MET A O 1
ATOM 1477 N N . GLU A 1 186 ? 8.791 -3.402 -23.294 1.00 97.56 186 GLU A N 1
ATOM 1478 C CA . GLU A 1 186 ? 7.408 -3.044 -22.989 1.00 97.56 186 GLU A CA 1
ATOM 1479 C C . GLU A 1 186 ? 6.918 -3.782 -21.727 1.00 97.56 186 GLU A C 1
ATOM 1481 O O . GLU A 1 186 ? 7.532 -4.746 -21.253 1.00 97.56 186 GLU A O 1
ATOM 1486 N N . GLU A 1 187 ? 5.791 -3.345 -21.164 1.00 97.31 187 GLU A N 1
ATOM 1487 C CA . GLU A 1 187 ? 5.273 -3.859 -19.886 1.00 97.31 187 GLU A CA 1
ATOM 1488 C C . GLU A 1 187 ? 5.022 -5.379 -19.878 1.00 97.31 187 GLU A C 1
ATOM 1490 O O . GLU A 1 187 ? 5.383 -6.058 -18.914 1.00 97.31 187 GLU A O 1
ATOM 1495 N N . GLU A 1 188 ? 4.476 -5.938 -20.965 1.00 98.06 188 GLU A N 1
ATOM 1496 C CA . GLU A 1 188 ? 4.190 -7.374 -21.089 1.00 98.06 188 GLU A CA 1
ATOM 1497 C C . GLU A 1 188 ? 5.480 -8.202 -21.162 1.00 98.06 188 GLU A C 1
ATOM 1499 O O . GLU A 1 188 ? 5.566 -9.300 -20.601 1.00 98.06 188 GLU A O 1
ATOM 1504 N N . GLU A 1 189 ? 6.516 -7.665 -21.809 1.00 98.62 189 GLU A N 1
ATOM 1505 C CA . GLU A 1 189 ? 7.821 -8.311 -21.894 1.00 98.62 189 GLU A CA 1
ATOM 1506 C C . GLU A 1 189 ? 8.501 -8.333 -20.521 1.00 98.62 189 GLU A C 1
ATOM 1508 O O . GLU A 1 189 ? 9.036 -9.372 -20.121 1.00 98.62 189 GLU A O 1
ATOM 1513 N N . LEU A 1 190 ? 8.450 -7.217 -19.778 1.00 98.75 190 LEU A N 1
ATOM 1514 C CA . LEU A 1 190 ? 8.957 -7.131 -18.405 1.00 98.75 190 LEU A CA 1
ATOM 1515 C C . LEU A 1 190 ? 8.232 -8.132 -17.503 1.00 98.75 190 LEU A C 1
ATOM 1517 O O . LEU A 1 190 ? 8.875 -8.949 -16.839 1.00 98.75 190 LEU A O 1
ATOM 1521 N N . TRP A 1 191 ? 6.898 -8.111 -17.511 1.00 98.69 191 TRP A N 1
ATOM 1522 C CA . TRP A 1 191 ? 6.074 -9.018 -16.716 1.00 98.69 191 TRP A CA 1
ATOM 1523 C C . TRP A 1 191 ? 6.373 -10.486 -17.035 1.00 98.69 191 TRP A C 1
ATOM 1525 O O . TRP A 1 191 ? 6.601 -11.290 -16.128 1.00 98.69 191 TRP A O 1
ATOM 1535 N N . THR A 1 192 ? 6.472 -10.828 -18.322 1.00 98.69 192 THR A N 1
ATOM 1536 C CA . THR A 1 192 ? 6.797 -12.186 -18.772 1.00 98.69 192 THR A CA 1
ATOM 1537 C C . THR A 1 192 ? 8.191 -12.610 -18.321 1.00 98.69 192 THR A C 1
ATOM 1539 O O . THR A 1 192 ? 8.373 -13.739 -17.855 1.00 98.69 192 THR A O 1
ATOM 1542 N N . TYR A 1 193 ? 9.183 -11.727 -18.454 1.00 98.81 193 TYR A N 1
ATOM 1543 C CA . TYR A 1 193 ? 10.556 -12.011 -18.052 1.00 98.81 193 TYR A CA 1
ATOM 1544 C C . TYR A 1 193 ? 10.644 -12.264 -16.544 1.00 98.81 193 TYR A C 1
ATOM 1546 O O . TYR A 1 193 ? 11.102 -13.332 -16.132 1.00 98.81 193 TYR A O 1
ATOM 1554 N N . PHE A 1 194 ? 10.165 -11.330 -15.716 1.00 98.69 194 PHE A N 1
ATOM 1555 C CA . PHE A 1 194 ? 10.275 -11.456 -14.261 1.00 98.69 194 PHE A CA 1
ATOM 1556 C C . PHE A 1 194 ? 9.411 -12.588 -13.716 1.00 98.69 194 PHE A C 1
ATOM 1558 O O . PHE A 1 194 ? 9.860 -13.313 -12.831 1.00 98.69 194 PHE A O 1
ATOM 1565 N N . GLY A 1 195 ? 8.221 -12.811 -14.280 1.00 98.50 195 GLY A N 1
ATOM 1566 C CA . GLY A 1 195 ? 7.388 -13.958 -13.929 1.00 98.50 195 GLY A CA 1
ATOM 1567 C C . GLY A 1 195 ? 8.127 -15.283 -14.135 1.00 98.50 195 GLY A C 1
ATOM 1568 O O . GLY A 1 195 ? 8.155 -16.124 -13.236 1.00 98.50 195 GLY A O 1
ATOM 1569 N N . ARG A 1 196 ? 8.799 -15.459 -15.281 1.00 98.50 196 ARG A N 1
ATOM 1570 C CA . ARG A 1 196 ? 9.626 -16.652 -15.539 1.00 98.50 196 ARG A CA 1
ATOM 1571 C C . ARG A 1 196 ? 10.817 -16.727 -14.594 1.00 98.50 196 ARG A C 1
ATOM 1573 O O . ARG A 1 196 ? 11.049 -17.779 -14.007 1.00 98.50 196 ARG A O 1
ATOM 1580 N N . GLU A 1 197 ? 11.549 -15.631 -14.430 1.00 98.69 197 GLU A N 1
ATOM 1581 C CA . GLU A 1 197 ? 12.773 -15.624 -13.634 1.00 98.69 197 GLU A CA 1
ATOM 1582 C C . GLU A 1 197 ? 12.494 -15.967 -12.165 1.00 98.69 197 GLU A C 1
ATOM 1584 O O . GLU A 1 197 ? 13.147 -16.855 -11.614 1.00 98.69 197 GLU A O 1
ATOM 1589 N N . ILE A 1 198 ? 11.463 -15.360 -11.565 1.00 98.56 198 ILE A N 1
ATOM 1590 C CA . ILE A 1 198 ? 11.007 -15.671 -10.204 1.00 98.56 198 ILE A CA 1
ATOM 1591 C C . ILE A 1 198 ? 10.678 -17.162 -10.086 1.00 98.56 198 ILE A C 1
ATOM 1593 O O . ILE A 1 198 ? 11.162 -17.826 -9.166 1.00 98.56 198 ILE A O 1
ATOM 1597 N N . MET A 1 199 ? 9.928 -17.715 -11.042 1.00 98.06 199 MET A N 1
ATOM 1598 C CA . MET A 1 199 ? 9.517 -19.123 -11.024 1.00 98.06 199 MET A CA 1
ATOM 1599 C C . MET A 1 199 ? 10.651 -20.117 -11.301 1.00 98.06 199 MET A C 1
ATOM 1601 O O . MET A 1 199 ? 10.516 -21.292 -10.970 1.00 98.06 199 MET A O 1
ATOM 1605 N N . THR A 1 200 ? 11.779 -19.665 -11.844 1.00 97.88 200 THR A N 1
ATOM 1606 C CA . THR A 1 200 ? 13.009 -20.469 -11.978 1.00 97.88 200 THR A CA 1
ATOM 1607 C C . THR A 1 200 ? 14.006 -20.260 -10.834 1.00 97.88 200 THR A C 1
ATOM 1609 O O . THR A 1 200 ? 15.064 -20.887 -10.813 1.00 97.88 200 THR A O 1
ATOM 1612 N N . SER A 1 201 ? 13.688 -19.380 -9.883 1.00 97.69 201 SER A N 1
ATOM 1613 C CA . SER A 1 201 ? 14.567 -19.013 -8.773 1.00 97.69 201 SER A CA 1
ATOM 1614 C C . SER A 1 201 ? 14.254 -19.777 -7.481 1.00 97.69 201 SER A C 1
ATOM 1616 O O . SER A 1 201 ? 13.284 -20.531 -7.378 1.00 97.69 201 SER A O 1
ATOM 1618 N N . HIS A 1 202 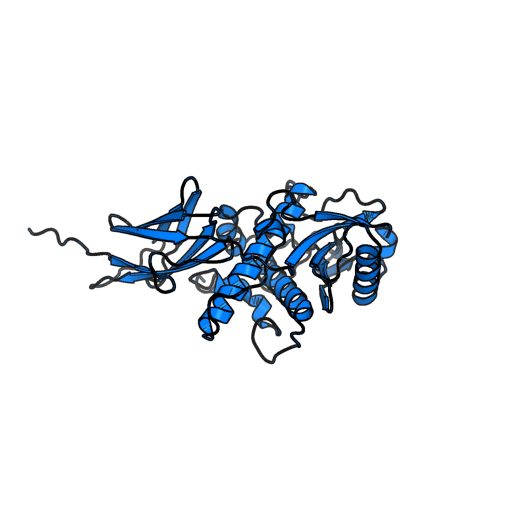? 15.051 -19.508 -6.445 1.00 95.38 202 HIS A N 1
ATOM 1619 C CA . HIS A 1 202 ? 14.821 -19.995 -5.084 1.00 95.38 202 HIS A CA 1
ATOM 1620 C C . HIS A 1 202 ? 13.534 -19.451 -4.438 1.00 95.38 202 HIS A C 1
ATOM 1622 O O . HIS A 1 202 ? 13.077 -20.021 -3.453 1.00 95.38 202 HIS A O 1
ATOM 1628 N N . LEU A 1 203 ? 12.950 -18.367 -4.966 1.00 95.94 203 LEU A N 1
ATOM 1629 C CA . LEU A 1 203 ? 11.669 -17.851 -4.480 1.00 95.94 203 LEU A CA 1
ATOM 1630 C C . LEU A 1 203 ? 10.467 -18.588 -5.073 1.00 95.94 203 LEU A C 1
ATOM 1632 O O . LEU A 1 203 ? 9.372 -18.397 -4.558 1.00 95.94 203 LEU A O 1
ATOM 1636 N N . SER A 1 204 ? 10.656 -19.416 -6.107 1.00 97.19 204 SER A N 1
ATOM 1637 C CA . SER A 1 204 ? 9.570 -20.088 -6.825 1.00 97.19 204 SER A CA 1
ATOM 1638 C C . SER A 1 204 ? 8.585 -20.809 -5.900 1.00 97.19 204 SER A C 1
ATOM 1640 O O . SER A 1 204 ? 8.951 -21.501 -4.952 1.00 97.19 204 SER A O 1
ATOM 1642 N N . SER A 1 205 ? 7.295 -20.634 -6.180 1.00 96.50 205 SER A N 1
ATOM 1643 C CA . SER A 1 205 ? 6.222 -21.296 -5.443 1.00 96.50 205 SER A CA 1
ATOM 1644 C C . SER A 1 205 ? 4.918 -21.208 -6.219 1.00 96.50 205 SER A C 1
ATOM 1646 O O . SER A 1 205 ? 4.581 -20.153 -6.750 1.00 96.50 205 SER A O 1
ATOM 1648 N N . SER A 1 206 ? 4.161 -22.305 -6.241 1.00 95.00 206 SER A N 1
ATOM 1649 C CA . SER A 1 206 ? 2.789 -22.338 -6.757 1.00 95.00 206 SER A CA 1
ATOM 1650 C C . SER A 1 206 ? 1.751 -21.875 -5.731 1.00 95.00 206 SER A C 1
ATOM 1652 O O . SER A 1 206 ? 0.568 -21.801 -6.053 1.00 95.00 206 SER A O 1
ATOM 1654 N N . SER A 1 207 ? 2.165 -21.615 -4.488 1.00 96.50 207 SER A N 1
ATOM 1655 C CA . SER A 1 207 ? 1.288 -21.150 -3.414 1.00 96.50 207 SER A CA 1
ATOM 1656 C C . SER A 1 207 ? 1.475 -19.668 -3.076 1.00 96.50 207 SER A C 1
ATOM 1658 O O . SER A 1 207 ? 0.764 -19.137 -2.226 1.00 96.50 207 SER A O 1
ATOM 1660 N N . ARG A 1 208 ? 2.396 -18.981 -3.759 1.00 96.88 208 ARG A N 1
ATOM 1661 C CA . ARG A 1 208 ? 2.639 -17.544 -3.600 1.00 96.88 208 ARG A CA 1
ATOM 1662 C C . ARG A 1 208 ? 2.131 -16.789 -4.820 1.00 96.88 208 ARG A C 1
ATOM 1664 O O . ARG A 1 208 ? 2.289 -17.244 -5.951 1.00 96.88 208 ARG A O 1
ATOM 1671 N N . LYS A 1 209 ? 1.561 -15.614 -4.580 1.00 98.56 209 LYS A N 1
ATOM 1672 C CA . LYS A 1 209 ? 1.409 -14.557 -5.586 1.00 98.56 209 LYS A CA 1
ATOM 1673 C C . LYS A 1 209 ? 2.402 -13.449 -5.252 1.00 98.56 209 LYS A C 1
ATOM 1675 O O . LYS A 1 209 ? 2.557 -13.104 -4.086 1.00 98.56 209 LYS A O 1
ATOM 1680 N N . TYR A 1 210 ? 3.087 -12.900 -6.243 1.00 98.75 210 TYR A N 1
ATOM 1681 C CA . TYR A 1 210 ? 4.125 -11.892 -6.042 1.00 98.75 210 TYR A CA 1
ATOM 1682 C C . TYR A 1 210 ? 3.574 -10.501 -6.321 1.00 98.75 210 TYR A C 1
ATOM 1684 O O . TYR A 1 210 ? 2.942 -10.269 -7.350 1.00 98.75 210 TYR A O 1
ATOM 1692 N N . PHE A 1 211 ? 3.843 -9.581 -5.402 1.00 98.88 211 PHE A N 1
ATOM 1693 C CA . PHE A 1 211 ? 3.536 -8.163 -5.521 1.00 98.88 211 PHE A CA 1
ATOM 1694 C C . PHE A 1 211 ? 4.854 -7.412 -5.737 1.00 98.88 211 PHE A C 1
ATOM 1696 O O . PHE A 1 211 ? 5.531 -7.023 -4.784 1.00 98.88 211 PHE 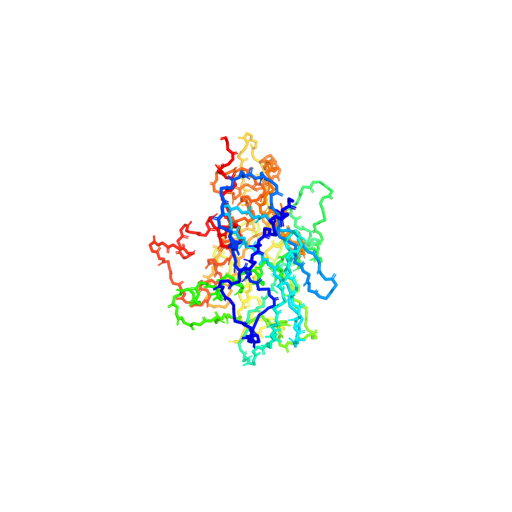A O 1
ATOM 1703 N N . GLY A 1 212 ? 5.277 -7.362 -7.000 1.00 98.69 212 GLY A N 1
ATOM 1704 C CA . GLY A 1 212 ? 6.623 -7.009 -7.434 1.00 98.69 212 GLY A CA 1
ATOM 1705 C C . GLY A 1 212 ? 6.780 -5.554 -7.860 1.00 98.69 212 GLY A C 1
ATOM 1706 O O . GLY A 1 212 ? 5.943 -5.029 -8.585 1.00 98.69 212 GLY A O 1
ATOM 1707 N N . PHE A 1 213 ? 7.894 -4.933 -7.468 1.00 98.88 213 PHE A N 1
ATOM 1708 C CA . PHE A 1 213 ? 8.228 -3.547 -7.793 1.00 98.88 213 PHE A CA 1
ATOM 1709 C C . PHE A 1 213 ? 9.613 -3.426 -8.426 1.00 98.88 213 PHE A C 1
ATOM 1711 O O . PHE A 1 213 ? 10.593 -3.906 -7.856 1.00 98.88 213 PHE A O 1
ATOM 1718 N N . LEU A 1 214 ? 9.715 -2.753 -9.574 1.00 98.50 214 LEU A N 1
ATOM 1719 C CA . LEU A 1 214 ? 10.976 -2.586 -10.307 1.00 98.50 214 LEU A CA 1
ATOM 1720 C C . LEU A 1 214 ? 11.823 -1.435 -9.757 1.00 98.50 214 LEU A C 1
ATOM 1722 O O . LEU A 1 214 ? 11.432 -0.271 -9.837 1.00 98.50 214 LEU A O 1
ATOM 1726 N N . SER A 1 215 ? 13.031 -1.731 -9.272 1.00 97.75 215 SER A N 1
ATOM 1727 C CA . SER A 1 215 ? 13.930 -0.717 -8.701 1.00 97.75 215 SER A CA 1
ATOM 1728 C C . SER A 1 215 ? 14.393 0.335 -9.705 1.00 97.75 215 SER A C 1
ATOM 1730 O O . SER A 1 215 ? 14.747 1.439 -9.314 1.00 97.75 215 SER A O 1
ATOM 1732 N N . CYS A 1 216 ? 14.479 -0.034 -10.986 1.00 97.81 216 CYS A N 1
ATOM 1733 C CA . CYS A 1 216 ? 15.088 0.787 -12.032 1.00 97.81 216 CYS A CA 1
ATOM 1734 C C . CYS A 1 216 ? 14.072 1.577 -12.866 1.00 97.81 216 CYS A C 1
ATOM 1736 O O . CYS A 1 216 ? 14.433 2.068 -13.940 1.00 97.81 216 CYS A O 1
ATOM 1738 N N . THR A 1 217 ? 12.818 1.671 -12.407 1.00 98.25 217 THR A N 1
ATOM 1739 C CA . THR A 1 217 ? 11.837 2.577 -13.007 1.00 98.25 217 THR A CA 1
ATOM 1740 C C . THR A 1 217 ? 12.351 4.007 -12.910 1.00 98.25 217 THR A C 1
ATOM 1742 O O . THR A 1 217 ? 12.727 4.467 -11.834 1.00 98.25 217 THR A O 1
ATOM 1745 N N . GLU A 1 218 ? 12.368 4.712 -14.035 1.00 96.38 218 GLU A N 1
ATOM 1746 C CA . GLU A 1 218 ? 12.925 6.059 -14.111 1.00 96.38 218 GLU A CA 1
ATOM 1747 C C . GLU A 1 218 ? 12.070 6.937 -15.019 1.00 96.38 218 GLU A C 1
ATOM 1749 O O . GLU A 1 218 ? 11.767 6.572 -16.157 1.00 96.38 218 GLU A O 1
ATOM 1754 N N . TRP A 1 219 ? 11.715 8.114 -14.517 1.00 96.62 219 TRP A N 1
ATOM 1755 C CA . TRP A 1 219 ? 11.194 9.218 -15.302 1.00 96.62 219 TRP A CA 1
ATOM 1756 C C . TRP A 1 219 ? 12.329 9.955 -16.003 1.00 96.62 219 TRP A C 1
ATOM 1758 O O . TRP A 1 219 ? 13.230 10.499 -15.359 1.00 96.62 219 TRP A O 1
ATOM 1768 N N . GLN A 1 220 ? 12.244 10.020 -17.328 1.00 94.19 220 GLN A N 1
ATOM 1769 C CA . GLN A 1 220 ? 13.121 10.822 -18.162 1.00 94.19 220 GLN A CA 1
ATOM 1770 C C . GLN A 1 220 ? 12.359 12.049 -18.668 1.00 94.19 220 GLN A C 1
ATOM 1772 O O . GLN A 1 220 ? 11.511 11.946 -19.555 1.00 94.19 220 GLN A O 1
ATOM 1777 N N . SER A 1 221 ? 12.687 13.222 -18.127 1.00 91.88 221 SER A N 1
ATOM 1778 C CA . SER A 1 221 ? 12.119 14.488 -18.593 1.00 91.88 221 SER A CA 1
ATOM 1779 C C . SER A 1 221 ? 12.571 14.821 -20.016 1.00 91.88 221 SER A C 1
ATOM 1781 O O . SER A 1 221 ? 13.743 14.683 -20.373 1.00 91.88 221 SER A O 1
ATOM 1783 N N . LEU A 1 222 ? 11.622 15.296 -20.817 1.00 91.69 222 LEU A N 1
ATOM 1784 C CA . LEU A 1 222 ? 11.818 15.857 -22.154 1.00 91.69 222 LEU A CA 1
ATOM 1785 C C . LEU A 1 222 ? 11.655 17.390 -22.154 1.00 91.69 222 LEU A C 1
ATOM 1787 O O . LEU A 1 222 ? 11.685 18.016 -23.213 1.00 91.69 222 LEU A O 1
ATOM 1791 N N . GLY A 1 223 ? 11.498 17.996 -20.972 1.00 86.81 223 GLY A N 1
ATOM 1792 C CA . GLY A 1 223 ? 11.254 19.425 -20.790 1.00 86.81 223 GLY A CA 1
ATOM 1793 C C . GLY A 1 223 ? 9.784 19.828 -20.956 1.00 86.81 223 GLY A C 1
ATOM 1794 O O . GLY A 1 223 ? 8.970 19.124 -21.555 1.00 86.81 223 GLY A O 1
ATOM 1795 N N . GLY A 1 224 ? 9.430 20.987 -20.391 1.00 81.31 224 GLY A N 1
ATOM 1796 C CA . GLY A 1 224 ? 8.074 21.546 -20.488 1.00 81.31 224 GLY A CA 1
ATOM 1797 C C . GLY A 1 224 ? 6.997 20.686 -19.818 1.00 81.31 224 GLY A C 1
ATOM 1798 O O . GLY A 1 224 ? 5.875 20.631 -20.317 1.00 81.31 224 GLY A O 1
ATOM 1799 N N . GLY A 1 225 ? 7.355 19.973 -18.744 1.00 79.44 225 GLY A N 1
ATOM 1800 C CA . GLY A 1 225 ? 6.462 19.073 -18.005 1.00 79.44 225 GLY A CA 1
ATOM 1801 C C . GLY A 1 225 ? 6.109 17.770 -18.727 1.00 79.44 225 GLY A C 1
ATOM 1802 O O . GLY A 1 225 ? 5.196 17.062 -18.313 1.00 79.44 225 GLY A O 1
ATOM 1803 N N . LYS A 1 226 ? 6.813 17.445 -19.818 1.00 86.12 226 LYS A N 1
ATOM 1804 C CA . LYS A 1 226 ? 6.664 16.185 -20.551 1.00 86.12 226 LYS A CA 1
ATOM 1805 C C . LYS A 1 226 ? 7.843 15.273 -20.263 1.00 86.12 226 LYS A C 1
ATOM 1807 O O . LYS A 1 226 ? 8.960 15.735 -20.044 1.00 86.12 226 LYS A O 1
ATOM 1812 N N . GLY A 1 227 ? 7.612 13.974 -20.349 1.00 91.75 227 GLY A N 1
ATOM 1813 C CA . GLY A 1 227 ? 8.653 12.974 -20.191 1.00 91.75 227 GLY A CA 1
ATOM 1814 C C . GLY A 1 227 ? 8.153 11.588 -20.545 1.00 91.75 227 GLY A C 1
ATOM 1815 O O . GLY A 1 227 ? 7.014 11.414 -20.980 1.00 91.75 227 GLY A O 1
ATOM 1816 N N . GLN A 1 228 ? 9.038 10.616 -20.383 1.00 93.88 228 GLN A N 1
ATOM 1817 C CA . GLN A 1 228 ? 8.748 9.211 -20.599 1.00 93.88 228 GLN A CA 1
ATOM 1818 C C . GLN A 1 228 ? 9.216 8.420 -19.384 1.00 93.88 228 GLN A C 1
ATOM 1820 O O . GLN A 1 228 ? 10.348 8.587 -18.926 1.00 93.88 228 GLN A O 1
ATOM 1825 N N . VAL A 1 229 ? 8.355 7.541 -18.880 1.00 95.75 229 VAL A N 1
ATOM 1826 C CA . VAL A 1 229 ? 8.753 6.546 -17.887 1.00 95.75 229 VAL A CA 1
ATOM 1827 C C . VAL A 1 229 ? 9.387 5.348 -18.598 1.00 95.75 229 VAL A C 1
ATOM 1829 O O . VAL A 1 229 ? 8.896 4.900 -19.632 1.00 95.75 229 VAL A O 1
ATOM 1832 N N . ARG A 1 230 ? 10.499 4.840 -18.066 1.00 97.19 230 ARG A N 1
ATOM 1833 C CA . ARG A 1 230 ? 11.174 3.627 -18.553 1.00 97.19 230 ARG A CA 1
ATOM 1834 C C . ARG A 1 230 ? 11.237 2.562 -17.472 1.00 97.19 230 ARG A C 1
ATOM 1836 O O . ARG A 1 230 ? 11.214 2.898 -16.289 1.00 97.19 230 ARG A O 1
ATOM 1843 N N . ALA A 1 231 ? 11.383 1.299 -17.890 1.00 96.81 231 ALA A N 1
ATOM 1844 C CA . ALA A 1 231 ? 11.405 0.133 -17.001 1.00 96.81 231 ALA A CA 1
ATOM 1845 C C . ALA A 1 231 ? 10.237 0.176 -15.999 1.00 96.81 231 ALA A C 1
ATOM 1847 O O . ALA A 1 231 ? 10.417 0.100 -14.782 1.00 96.81 231 ALA A O 1
ATOM 1848 N N . HIS A 1 232 ? 9.043 0.395 -16.540 1.00 96.94 232 HIS A N 1
ATOM 1849 C CA . HIS A 1 232 ? 7.794 0.518 -15.810 1.00 96.94 232 HIS A CA 1
ATOM 1850 C C . HIS A 1 232 ? 6.821 -0.521 -16.344 1.00 96.94 232 HIS A C 1
ATOM 1852 O O . HIS A 1 232 ? 6.780 -0.777 -17.544 1.00 96.94 232 HIS A O 1
ATOM 1858 N N . ALA A 1 233 ? 6.053 -1.097 -15.437 1.00 97.31 233 ALA A N 1
ATOM 1859 C CA . ALA A 1 233 ? 4.902 -1.915 -15.752 1.00 97.31 233 ALA A CA 1
ATOM 1860 C C . ALA A 1 233 ? 3.799 -1.537 -14.766 1.00 97.31 233 ALA A C 1
ATOM 1862 O O . ALA A 1 233 ? 4.095 -1.133 -13.639 1.00 97.31 233 ALA A O 1
ATOM 1863 N N . ALA A 1 234 ? 2.559 -1.696 -15.191 1.00 97.00 234 ALA A N 1
ATOM 1864 C CA . ALA A 1 234 ? 1.394 -1.788 -14.333 1.00 97.00 234 ALA A CA 1
ATOM 1865 C C . ALA A 1 234 ? 0.582 -2.957 -14.887 1.00 97.00 234 ALA A C 1
ATOM 1867 O O . ALA A 1 234 ? -0.330 -2.763 -15.680 1.00 97.00 234 ALA A O 1
ATOM 1868 N N . LEU A 1 235 ? 1.031 -4.178 -14.575 1.00 98.12 235 LEU A N 1
ATOM 1869 C CA . LEU A 1 235 ? 0.464 -5.387 -15.162 1.00 98.12 235 LEU A CA 1
ATOM 1870 C C . LEU A 1 235 ? 0.346 -6.512 -14.137 1.00 98.12 235 LEU A C 1
ATOM 1872 O O . LEU A 1 235 ? 1.314 -6.871 -13.459 1.00 98.12 235 LEU A O 1
ATOM 1876 N N . GLY A 1 236 ? -0.838 -7.105 -14.062 1.00 97.81 236 GLY A N 1
ATOM 1877 C CA . GLY A 1 236 ? -1.164 -8.198 -13.166 1.00 97.81 236 GLY A CA 1
ATOM 1878 C C . GLY A 1 236 ? -1.806 -9.382 -13.873 1.00 97.81 236 GLY A C 1
ATOM 1879 O O . GLY A 1 236 ? -2.578 -9.244 -14.816 1.00 97.81 236 GLY A O 1
ATOM 1880 N N . GLY A 1 237 ? -1.510 -10.581 -13.381 1.00 97.06 237 GLY A N 1
ATOM 1881 C CA . GLY A 1 237 ? -2.127 -11.814 -13.855 1.00 97.06 237 GLY A CA 1
ATOM 1882 C C . GLY A 1 237 ? -1.458 -13.044 -13.257 1.00 97.06 237 GLY A C 1
ATOM 1883 O O . GLY A 1 237 ? -0.341 -12.974 -12.744 1.00 97.06 237 GLY A O 1
ATOM 1884 N N . GLY A 1 238 ? -2.140 -14.189 -13.288 1.00 95.50 238 GLY A N 1
ATOM 1885 C CA . GLY A 1 238 ? -1.595 -15.462 -12.806 1.00 95.50 238 GLY A CA 1
ATOM 1886 C C . GLY A 1 238 ? -0.984 -15.370 -11.398 1.00 95.50 238 GLY A C 1
ATOM 1887 O O . GLY A 1 238 ? -1.697 -15.308 -10.394 1.00 95.50 238 GLY A O 1
ATOM 1888 N N . GLY A 1 239 ? 0.350 -15.400 -11.322 1.00 97.31 239 GLY A N 1
ATOM 1889 C CA . GLY A 1 239 ? 1.112 -15.336 -10.071 1.00 97.31 239 GLY A CA 1
ATOM 1890 C C . GLY A 1 239 ? 1.840 -14.017 -9.793 1.00 97.31 239 GLY A C 1
ATOM 1891 O O . GLY A 1 239 ? 2.495 -13.945 -8.760 1.00 97.31 239 GLY A O 1
ATOM 1892 N N . LEU A 1 240 ? 1.777 -13.003 -10.664 1.00 98.75 240 LEU A N 1
ATOM 1893 C CA . LEU A 1 240 ? 2.576 -11.776 -10.538 1.00 98.75 240 LEU A CA 1
ATOM 1894 C C . LEU A 1 240 ? 1.734 -10.528 -10.822 1.00 98.75 240 LEU A C 1
ATOM 1896 O O . LEU A 1 240 ? 1.151 -10.400 -11.895 1.00 98.75 240 LEU A O 1
ATOM 1900 N N . ALA A 1 241 ? 1.740 -9.594 -9.876 1.00 98.75 241 ALA A N 1
ATOM 1901 C CA . ALA A 1 241 ? 1.448 -8.186 -10.108 1.00 98.75 241 ALA A CA 1
ATOM 1902 C C . ALA A 1 241 ? 2.779 -7.440 -10.152 1.00 98.75 241 ALA A C 1
ATOM 1904 O O . ALA A 1 241 ? 3.517 -7.457 -9.166 1.00 98.75 241 ALA A O 1
ATOM 1905 N N . LEU A 1 242 ? 3.104 -6.838 -11.293 1.00 98.81 242 LEU A N 1
ATOM 1906 C CA . LEU A 1 242 ? 4.339 -6.100 -11.509 1.00 98.81 242 LEU A CA 1
ATOM 1907 C C . LEU A 1 242 ? 4.038 -4.610 -11.637 1.00 98.81 242 LEU A C 1
ATOM 1909 O O . LEU A 1 242 ? 3.257 -4.201 -12.495 1.00 98.81 242 LEU A O 1
ATOM 1913 N N . PHE A 1 243 ? 4.698 -3.816 -10.800 1.00 98.38 243 PHE A N 1
ATOM 1914 C CA . PHE A 1 243 ? 4.533 -2.374 -10.756 1.00 98.38 243 PHE A CA 1
ATOM 1915 C C . PHE A 1 243 ? 5.882 -1.644 -10.856 1.00 98.38 243 PHE A C 1
ATOM 1917 O O . PHE A 1 243 ? 6.912 -2.116 -10.370 1.00 98.38 243 PHE A O 1
ATOM 1924 N N . GLY A 1 244 ? 5.917 -0.477 -11.491 1.00 98.25 244 GLY A N 1
ATOM 1925 C CA . GLY A 1 244 ? 7.103 0.380 -11.476 1.00 98.25 244 GLY A CA 1
ATOM 1926 C C . GLY A 1 244 ? 7.176 1.263 -10.226 1.00 98.25 244 GLY A C 1
ATOM 1927 O O . GLY A 1 244 ? 6.167 1.589 -9.612 1.00 98.25 244 GLY A O 1
ATOM 1928 N N . THR A 1 245 ? 8.372 1.719 -9.856 1.00 98.50 245 THR A N 1
ATOM 1929 C CA . THR A 1 245 ? 8.586 2.537 -8.642 1.00 98.50 245 THR A CA 1
ATOM 1930 C C . THR A 1 245 ? 8.531 4.054 -8.847 1.00 98.50 245 THR A C 1
ATOM 1932 O O . THR A 1 245 ? 8.894 4.801 -7.940 1.00 98.50 245 THR A O 1
ATOM 1935 N N . GLY A 1 246 ? 8.029 4.534 -9.992 1.00 97.25 246 GLY A N 1
ATOM 1936 C CA . GLY A 1 246 ? 8.059 5.957 -10.380 1.00 97.25 246 GLY A CA 1
ATOM 1937 C C . GLY A 1 246 ? 7.514 6.926 -9.320 1.00 97.25 246 GLY A C 1
ATOM 1938 O O . GLY A 1 246 ? 8.106 7.979 -9.083 1.00 97.25 246 GLY A O 1
ATOM 1939 N N . CYS A 1 247 ? 6.454 6.538 -8.605 1.00 98.06 247 CYS A N 1
ATOM 1940 C CA . CYS A 1 247 ? 5.879 7.330 -7.512 1.00 98.06 247 CYS A CA 1
ATOM 1941 C C . CYS A 1 247 ? 6.092 6.718 -6.118 1.00 98.06 247 CYS A C 1
ATOM 1943 O O . CYS A 1 247 ? 5.513 7.212 -5.150 1.00 98.06 247 CYS A O 1
ATOM 1945 N N . LEU A 1 248 ? 6.934 5.685 -5.968 1.00 98.62 248 LEU A N 1
ATOM 1946 C CA . LEU A 1 248 ? 7.157 5.024 -4.674 1.00 98.62 248 LEU A CA 1
ATOM 1947 C C . LEU A 1 248 ? 7.685 6.004 -3.615 1.00 98.62 248 LEU A C 1
ATOM 1949 O O . LEU A 1 248 ? 7.384 5.861 -2.437 1.00 98.62 248 LEU A O 1
ATOM 1953 N N . HIS A 1 249 ? 8.403 7.056 -4.019 1.00 98.25 249 HIS A N 1
ATOM 1954 C CA . HIS A 1 249 ? 8.869 8.117 -3.120 1.00 98.25 249 HIS A CA 1
ATOM 1955 C C . HIS A 1 249 ? 7.743 8.836 -2.354 1.00 98.25 249 HIS A C 1
ATOM 1957 O O . HIS A 1 249 ? 8.006 9.399 -1.294 1.00 98.25 249 HIS A O 1
ATOM 1963 N N . THR A 1 250 ? 6.506 8.793 -2.856 1.00 98.56 250 THR A N 1
ATOM 1964 C CA . THR A 1 250 ? 5.329 9.400 -2.210 1.00 98.56 250 THR A CA 1
ATOM 1965 C C . THR A 1 250 ? 4.673 8.492 -1.168 1.00 98.56 250 THR A C 1
ATOM 1967 O O . THR A 1 250 ? 3.915 8.970 -0.324 1.00 98.56 250 THR A O 1
ATOM 1970 N N . TRP A 1 251 ? 4.973 7.189 -1.194 1.00 98.75 251 TRP A N 1
ATOM 1971 C CA . TRP A 1 251 ? 4.351 6.213 -0.302 1.00 98.75 251 TRP A CA 1
ATOM 1972 C C . TRP A 1 251 ? 4.902 6.346 1.120 1.00 98.75 251 TRP A C 1
ATOM 1974 O O . TRP A 1 251 ? 6.092 6.630 1.287 1.00 98.75 251 TRP A O 1
ATOM 1984 N N . PRO A 1 252 ? 4.092 6.099 2.158 1.00 98.31 252 PRO A N 1
ATOM 1985 C CA . PRO A 1 252 ? 4.569 6.028 3.531 1.00 98.31 252 PRO A CA 1
ATOM 1986 C C . PRO A 1 252 ? 5.438 4.783 3.728 1.00 98.31 252 PRO A C 1
ATOM 1988 O O . PRO A 1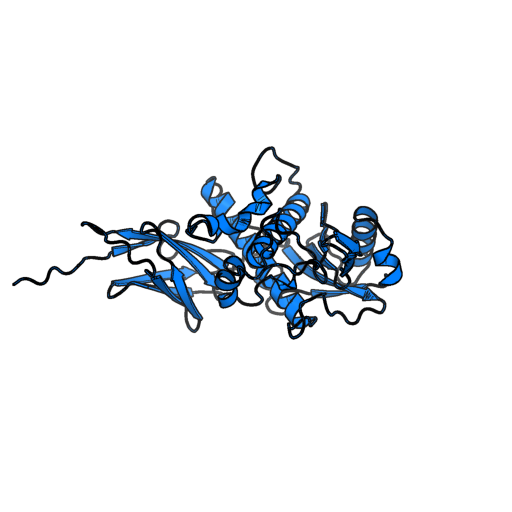 252 ? 5.206 3.742 3.117 1.00 98.31 252 PRO A O 1
ATOM 1991 N N . SER A 1 253 ? 6.442 4.887 4.593 1.00 97.50 253 SER A N 1
ATOM 1992 C CA . SER A 1 253 ? 7.260 3.758 5.063 1.00 97.50 253 SER A CA 1
ATOM 1993 C C . SER A 1 253 ? 6.838 3.262 6.448 1.00 97.50 253 SER A C 1
ATOM 1995 O O . SER A 1 253 ? 7.206 2.157 6.845 1.00 97.50 253 SER A O 1
ATOM 1997 N N . LYS A 1 254 ? 6.054 4.069 7.176 1.00 95.06 254 LYS A N 1
ATOM 1998 C CA . LYS A 1 254 ? 5.521 3.764 8.509 1.00 95.06 254 LYS A CA 1
ATOM 1999 C C . LYS A 1 254 ? 4.067 4.201 8.643 1.00 95.06 254 LYS A C 1
ATOM 2001 O O . LYS A 1 254 ? 3.588 5.055 7.899 1.00 95.06 254 LYS A O 1
ATOM 2006 N N . VAL A 1 255 ? 3.360 3.622 9.607 1.00 93.06 255 VAL A N 1
ATOM 2007 C CA . VAL A 1 255 ? 1.913 3.821 9.786 1.00 93.06 255 VAL A CA 1
ATOM 2008 C C . VAL A 1 255 ? 1.581 5.276 10.126 1.00 93.06 255 VAL A C 1
ATOM 2010 O O . VAL A 1 255 ? 0.636 5.838 9.577 1.00 93.06 255 VAL A O 1
ATOM 2013 N N . GLU A 1 256 ? 2.399 5.924 10.953 1.00 91.62 256 GLU A N 1
ATOM 2014 C CA . GLU A 1 256 ? 2.254 7.337 11.308 1.00 91.62 256 GLU A CA 1
ATOM 2015 C C . GLU A 1 256 ? 2.417 8.295 10.113 1.00 91.62 256 GLU A C 1
ATOM 2017 O O . GLU A 1 256 ? 1.939 9.427 10.162 1.00 91.62 256 GLU A O 1
ATOM 2022 N N . GLU A 1 257 ? 3.043 7.846 9.020 1.00 95.56 257 GLU A N 1
ATOM 2023 C CA . GLU A 1 257 ? 3.249 8.640 7.804 1.00 95.56 257 GLU A CA 1
ATOM 2024 C C . GLU A 1 257 ? 2.051 8.564 6.846 1.00 95.56 257 GLU A C 1
ATOM 2026 O O . GLU A 1 257 ? 1.957 9.387 5.940 1.00 95.56 257 GLU A O 1
ATOM 2031 N N . ILE A 1 258 ? 1.112 7.624 7.028 1.00 96.12 258 ILE A N 1
ATOM 2032 C CA . ILE A 1 258 ? 0.030 7.374 6.058 1.00 96.12 258 ILE A CA 1
ATOM 2033 C C . ILE A 1 258 ? -0.846 8.611 5.846 1.00 96.12 258 ILE A C 1
ATOM 2035 O O . ILE A 1 258 ? -1.081 9.013 4.706 1.00 96.12 258 ILE A O 1
ATOM 2039 N N . LEU A 1 259 ? -1.334 9.212 6.935 1.00 95.12 259 LEU A N 1
ATOM 2040 C CA . LEU A 1 259 ? -2.183 10.400 6.857 1.00 95.12 259 LEU A CA 1
ATOM 2041 C C . LEU A 1 259 ? -1.412 11.605 6.276 1.00 95.12 259 LEU A C 1
ATOM 2043 O O . LEU A 1 259 ? -1.900 12.171 5.297 1.00 95.12 259 LEU A O 1
ATOM 2047 N N . PRO A 1 260 ? -0.211 11.969 6.779 1.00 95.81 260 PRO A N 1
ATOM 2048 C CA . PRO A 1 260 ? 0.616 13.003 6.156 1.00 95.81 260 PRO A CA 1
ATOM 2049 C C . PRO A 1 260 ? 0.901 12.766 4.670 1.00 95.81 260 PRO A C 1
ATOM 2051 O O . PRO A 1 260 ? 0.845 13.712 3.894 1.00 95.81 260 PRO A O 1
ATOM 2054 N N . CYS A 1 261 ? 1.170 11.524 4.251 1.00 97.62 261 CYS A N 1
ATOM 2055 C CA . CYS A 1 261 ? 1.409 11.188 2.848 1.00 97.62 261 CYS A CA 1
ATOM 2056 C C . CYS A 1 261 ? 0.166 11.420 1.989 1.00 97.62 261 CYS A C 1
ATOM 2058 O O . CYS A 1 261 ? 0.278 12.056 0.946 1.00 97.62 261 CYS A O 1
ATOM 2060 N N . PHE A 1 262 ? -1.018 10.966 2.415 1.00 97.19 262 PHE A N 1
ATOM 2061 C CA . PHE A 1 262 ? -2.258 11.218 1.670 1.00 97.19 262 PHE A CA 1
ATOM 2062 C C . PHE A 1 262 ? -2.602 12.708 1.566 1.00 97.19 262 PHE A C 1
ATOM 2064 O O . PHE A 1 262 ? -3.151 13.133 0.552 1.00 97.19 262 PHE A O 1
ATOM 2071 N N . LEU A 1 263 ? -2.284 13.490 2.600 1.00 95.25 263 LEU A N 1
ATOM 2072 C CA . LEU A 1 263 ? -2.549 14.929 2.653 1.00 95.25 263 LEU A CA 1
ATOM 2073 C C . LEU A 1 263 ? -1.404 15.785 2.088 1.00 95.25 263 LEU A C 1
ATOM 2075 O O . LEU A 1 263 ? -1.467 17.007 2.180 1.00 95.25 263 LEU A O 1
ATOM 2079 N N . ASN A 1 264 ? -0.361 15.176 1.520 1.00 96.62 264 ASN A N 1
ATOM 2080 C CA . ASN A 1 264 ? 0.794 15.912 1.022 1.00 96.62 264 ASN A CA 1
ATOM 2081 C C . ASN A 1 264 ? 0.452 16.661 -0.279 1.00 96.62 264 ASN A C 1
ATOM 2083 O O . ASN A 1 264 ? 0.332 16.057 -1.347 1.00 96.62 264 ASN A O 1
ATOM 2087 N N . ASP A 1 265 ? 0.336 17.982 -0.184 1.00 96.75 265 ASP A N 1
ATOM 2088 C CA . ASP A 1 265 ? 0.001 18.907 -1.269 1.00 96.75 265 ASP A CA 1
ATOM 2089 C C . ASP A 1 265 ? 1.222 19.402 -2.070 1.00 96.75 265 ASP A C 1
ATOM 2091 O O . ASP A 1 265 ? 1.076 20.199 -3.003 1.00 96.75 265 ASP A O 1
ATOM 2095 N N . THR A 1 266 ? 2.422 18.891 -1.759 1.00 97.19 266 THR A N 1
ATOM 2096 C CA . THR A 1 266 ? 3.647 19.176 -2.518 1.00 97.19 266 THR A CA 1
ATOM 2097 C C . THR A 1 266 ? 3.427 18.847 -3.989 1.00 97.19 266 THR A C 1
ATOM 2099 O O . THR A 1 266 ? 3.074 17.717 -4.338 1.00 97.19 266 THR A O 1
ATOM 2102 N N . GLN A 1 267 ? 3.653 19.841 -4.848 1.00 97.56 267 GLN A N 1
ATOM 2103 C CA . GLN A 1 267 ? 3.518 19.700 -6.294 1.00 97.56 267 GLN A CA 1
ATOM 2104 C C . GLN A 1 267 ? 4.623 18.805 -6.860 1.00 97.56 267 GLN A C 1
ATOM 2106 O O . GLN A 1 267 ? 5.791 18.926 -6.481 1.00 97.56 267 GLN A O 1
ATOM 2111 N N . VAL A 1 268 ? 4.263 17.936 -7.802 1.00 96.44 268 VAL A N 1
ATOM 2112 C CA . VAL A 1 268 ? 5.226 17.102 -8.521 1.00 96.44 268 VAL A CA 1
ATOM 2113 C C . VAL A 1 268 ? 6.021 17.968 -9.494 1.00 96.44 268 VAL A C 1
ATOM 2115 O O . VAL A 1 268 ? 5.471 18.547 -10.431 1.00 96.44 268 VAL A O 1
ATOM 2118 N N . ASP A 1 269 ? 7.341 18.027 -9.310 1.00 95.00 269 ASP A N 1
ATOM 2119 C CA . ASP A 1 269 ? 8.226 18.625 -10.307 1.00 95.00 269 ASP A CA 1
ATOM 2120 C C . ASP A 1 269 ? 8.447 17.641 -11.463 1.00 95.00 269 ASP A C 1
ATOM 2122 O O . ASP A 1 269 ? 9.345 16.792 -11.447 1.00 95.00 269 ASP A O 1
ATOM 2126 N N . THR A 1 270 ? 7.612 17.775 -12.491 1.00 95.00 270 THR A N 1
ATOM 2127 C CA . THR A 1 270 ? 7.622 16.938 -13.700 1.00 95.00 270 THR A CA 1
ATOM 2128 C C . THR A 1 270 ? 8.893 17.079 -14.539 1.00 95.00 270 THR A C 1
ATOM 2130 O O . THR A 1 270 ? 9.111 16.299 -15.469 1.00 95.00 270 THR A O 1
ATOM 2133 N N . ASN A 1 271 ? 9.794 18.011 -14.203 1.00 93.06 271 ASN A N 1
ATOM 2134 C CA . ASN A 1 271 ? 11.128 18.036 -14.798 1.00 93.06 271 ASN A CA 1
ATOM 2135 C C . ASN A 1 271 ? 12.046 16.934 -14.250 1.00 93.06 271 ASN A C 1
ATOM 2137 O O . ASN A 1 271 ? 13.058 16.639 -14.885 1.00 93.06 271 ASN A O 1
ATOM 2141 N N . PHE A 1 272 ? 11.708 16.320 -13.114 1.00 92.94 272 PHE A N 1
ATOM 2142 C CA . PHE A 1 272 ? 12.541 15.306 -12.461 1.00 92.94 272 PHE A CA 1
ATOM 2143 C C . PHE A 1 272 ? 11.783 14.038 -12.072 1.00 92.94 272 PHE A C 1
ATOM 2145 O O . PHE A 1 272 ? 12.405 12.983 -11.972 1.00 92.94 272 PHE A O 1
ATOM 2152 N N . LEU A 1 273 ? 10.469 14.119 -11.862 1.00 96.12 273 LEU A N 1
ATOM 2153 C CA . LEU A 1 273 ? 9.665 13.030 -11.309 1.00 96.12 273 LEU A CA 1
ATOM 2154 C C . LEU A 1 273 ? 8.452 12.722 -12.186 1.00 96.12 273 LEU A C 1
ATOM 2156 O O . LEU A 1 273 ? 7.901 13.601 -12.847 1.00 96.12 273 LEU A O 1
ATOM 2160 N N . MET A 1 274 ? 8.027 11.460 -1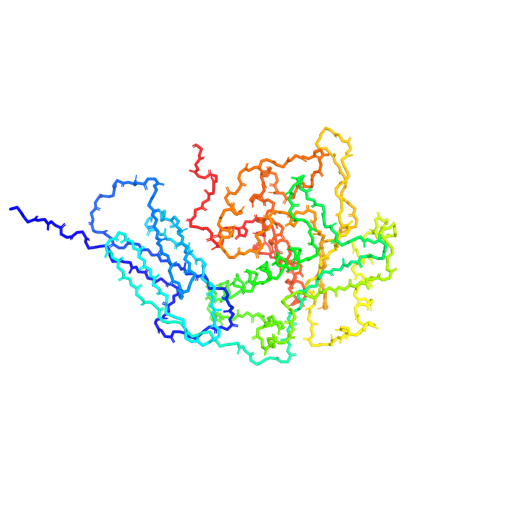2.152 1.00 95.62 274 MET A N 1
ATOM 2161 C CA . MET A 1 274 ? 6.778 11.018 -12.766 1.00 95.62 274 MET A CA 1
ATOM 2162 C C . MET A 1 274 ? 5.589 11.564 -11.975 1.00 95.62 274 MET A C 1
ATOM 2164 O O . MET A 1 274 ? 5.519 11.387 -10.758 1.00 95.62 274 MET A O 1
ATOM 2168 N N . ASP A 1 275 ? 4.644 12.179 -12.684 1.00 96.44 275 ASP A N 1
ATOM 2169 C CA . ASP A 1 275 ? 3.331 12.524 -12.150 1.00 96.44 275 ASP A CA 1
ATOM 2170 C C . ASP A 1 275 ? 2.305 11.474 -12.595 1.00 96.44 275 ASP A C 1
ATOM 2172 O O . ASP A 1 275 ? 1.845 11.486 -13.736 1.00 96.44 275 ASP A O 1
ATOM 2176 N N . ASP A 1 276 ? 1.955 10.570 -11.680 1.00 95.50 276 ASP A N 1
ATOM 2177 C CA . ASP A 1 276 ? 0.865 9.603 -11.845 1.00 95.50 276 ASP A CA 1
ATOM 2178 C C . ASP A 1 276 ? -0.297 9.929 -10.899 1.00 95.50 276 ASP A C 1
ATOM 2180 O O . ASP A 1 276 ? -0.865 9.086 -10.215 1.00 95.50 276 ASP A O 1
ATOM 2184 N N . SER A 1 277 ? -0.630 11.212 -10.777 1.00 95.19 277 SER A N 1
ATOM 2185 C CA . SER A 1 277 ? -1.659 11.695 -9.853 1.00 95.19 277 SER A CA 1
ATOM 2186 C C . SER A 1 277 ? -3.075 11.691 -10.430 1.00 95.19 277 SER A C 1
ATOM 2188 O O . SER A 1 277 ? -3.991 12.140 -9.744 1.00 95.19 277 SER A O 1
ATOM 2190 N N . CYS A 1 278 ? -3.286 11.229 -11.668 1.00 94.19 278 CYS A N 1
ATOM 2191 C CA . CYS A 1 278 ? -4.540 11.442 -12.404 1.00 94.19 278 CYS A CA 1
ATOM 2192 C C . CYS A 1 278 ? -4.905 12.946 -12.495 1.00 94.19 278 CYS A C 1
ATOM 2194 O O . CYS A 1 278 ? -6.015 13.359 -12.163 1.00 94.19 278 CYS A O 1
ATOM 2196 N N . HIS A 1 279 ? -3.946 13.772 -12.936 1.00 92.81 279 HIS A N 1
ATOM 2197 C CA . HIS A 1 279 ? -4.078 15.227 -13.153 1.00 92.81 279 HIS A CA 1
ATOM 2198 C C . HIS A 1 279 ? -4.256 16.102 -11.899 1.00 92.81 279 HIS A C 1
ATOM 2200 O O . HIS A 1 279 ? -4.553 17.288 -12.028 1.00 92.81 279 HIS A O 1
ATOM 2206 N N . ARG A 1 280 ? -4.049 15.557 -10.696 1.00 94.94 280 ARG A N 1
ATOM 2207 C CA . ARG A 1 280 ? -4.131 16.314 -9.431 1.00 94.94 280 ARG A CA 1
ATOM 2208 C C . ARG A 1 280 ? -2.815 17.006 -9.048 1.00 94.94 280 ARG A C 1
ATOM 2210 O O . ARG A 1 280 ? -2.827 17.940 -8.257 1.00 94.94 280 ARG A O 1
ATOM 2217 N N . GLY A 1 281 ? -1.687 16.556 -9.592 1.00 96.19 281 GLY A N 1
ATOM 2218 C CA . GLY A 1 281 ? -0.375 17.204 -9.515 1.00 96.19 281 GLY A CA 1
ATOM 2219 C C . GLY A 1 281 ? 0.355 17.126 -8.171 1.00 96.19 281 GLY A C 1
ATOM 2220 O O . GLY A 1 281 ? 1.425 17.716 -8.046 1.00 96.19 281 GLY A O 1
ATOM 2221 N N . THR A 1 282 ? -0.174 16.425 -7.162 1.00 97.81 282 THR A N 1
ATOM 2222 C CA . THR A 1 282 ? 0.415 16.381 -5.808 1.00 97.81 282 THR A CA 1
ATOM 2223 C C . THR A 1 282 ? 1.013 15.026 -5.445 1.00 97.81 282 THR A C 1
ATOM 2225 O O . THR A 1 282 ? 0.642 13.983 -5.993 1.00 97.81 282 THR A O 1
ATOM 2228 N N . TYR A 1 283 ? 1.911 15.022 -4.456 1.00 98.31 283 TYR A N 1
ATOM 2229 C CA . TYR A 1 283 ? 2.477 13.796 -3.887 1.00 98.31 283 TYR A CA 1
ATOM 2230 C C . TYR A 1 283 ? 1.403 12.896 -3.271 1.00 98.31 283 TYR A C 1
ATOM 2232 O O . TYR A 1 283 ? 1.410 11.692 -3.520 1.00 98.31 283 TYR A O 1
ATOM 2240 N N . GLY A 1 284 ? 0.449 13.458 -2.525 1.00 98.06 284 GLY A N 1
ATOM 2241 C CA . GLY A 1 284 ? -0.649 12.684 -1.944 1.00 98.06 284 GLY A CA 1
ATOM 2242 C C . GLY A 1 284 ? -1.563 12.065 -2.998 1.00 98.06 284 GLY A C 1
ATOM 2243 O O . GLY A 1 284 ? -1.998 10.919 -2.854 1.00 98.06 284 GLY A O 1
ATOM 2244 N N . ALA A 1 285 ? -1.782 12.765 -4.112 1.00 97.69 285 ALA A N 1
ATOM 2245 C CA . ALA A 1 285 ? -2.520 12.215 -5.237 1.00 97.69 285 ALA A CA 1
ATOM 2246 C C . ALA A 1 285 ? -1.747 11.110 -5.974 1.00 97.69 285 ALA A C 1
ATOM 2248 O O . ALA A 1 285 ? -2.351 10.094 -6.311 1.00 97.69 285 ALA A O 1
ATOM 2249 N N . CYS A 1 286 ? -0.432 11.257 -6.169 1.00 98.31 286 CYS A N 1
ATOM 2250 C CA . CYS A 1 286 ? 0.418 10.182 -6.692 1.00 98.31 286 CYS A CA 1
ATOM 2251 C C . CYS A 1 286 ? 0.382 8.947 -5.785 1.00 98.31 286 CYS A C 1
ATOM 2253 O O . CYS A 1 286 ? 0.206 7.834 -6.280 1.00 98.31 286 CYS A O 1
ATOM 2255 N N . PHE A 1 287 ? 0.482 9.123 -4.462 1.00 98.62 287 PHE A N 1
ATOM 2256 C CA . PHE A 1 287 ? 0.359 8.016 -3.513 1.00 98.62 287 PHE A CA 1
ATOM 2257 C C . PHE A 1 287 ? -1.005 7.325 -3.649 1.00 98.62 287 PHE A C 1
ATOM 2259 O O . PHE A 1 287 ? -1.060 6.104 -3.788 1.00 98.62 287 PHE A O 1
ATOM 2266 N N . SER A 1 288 ? -2.099 8.094 -3.690 1.00 98.12 288 SER A N 1
ATOM 2267 C CA . SER A 1 288 ? -3.448 7.554 -3.885 1.00 98.12 288 SER A CA 1
ATOM 2268 C C . SER A 1 288 ? -3.569 6.753 -5.181 1.00 98.12 288 SER A C 1
ATOM 2270 O O . SER A 1 288 ? -3.932 5.580 -5.139 1.00 98.12 288 SER A O 1
ATOM 2272 N N . THR A 1 289 ? -3.275 7.359 -6.333 1.00 98.38 289 THR A N 1
ATOM 2273 C CA . THR A 1 289 ? -3.424 6.681 -7.627 1.00 98.38 289 THR A CA 1
ATOM 2274 C C . THR A 1 289 ? -2.576 5.421 -7.688 1.00 98.38 289 THR A C 1
ATOM 2276 O O . THR A 1 289 ? -3.087 4.364 -8.041 1.00 98.38 289 THR A O 1
ATOM 2279 N N . THR A 1 290 ? -1.298 5.504 -7.311 1.00 98.56 290 THR A N 1
ATOM 2280 C CA . THR A 1 290 ? -0.369 4.384 -7.508 1.00 98.56 290 THR A CA 1
ATOM 2281 C C . THR A 1 290 ? -0.581 3.250 -6.514 1.00 98.56 290 THR A C 1
ATOM 2283 O O . THR A 1 290 ? -0.438 2.092 -6.899 1.00 98.56 290 THR A O 1
ATOM 2286 N N . LEU A 1 291 ? -1.009 3.524 -5.273 1.00 98.75 291 LEU A N 1
ATOM 2287 C CA . LEU A 1 291 ? -1.467 2.468 -4.358 1.00 98.75 291 LEU A CA 1
ATOM 2288 C C . LEU A 1 291 ? -2.709 1.764 -4.921 1.00 98.75 291 LEU A C 1
ATOM 2290 O O . LEU A 1 291 ? -2.828 0.541 -4.844 1.00 98.75 291 LEU A O 1
ATOM 2294 N N . GLY A 1 292 ? -3.628 2.536 -5.505 1.00 98.50 292 GLY A N 1
ATOM 2295 C CA . GLY A 1 292 ? -4.812 2.012 -6.168 1.00 98.50 292 GLY A CA 1
ATOM 2296 C C . GLY A 1 292 ? -4.480 1.157 -7.390 1.00 98.50 292 GLY A C 1
ATOM 2297 O O . GLY A 1 292 ? -5.010 0.057 -7.515 1.00 98.50 292 GLY A O 1
ATOM 2298 N N . ALA A 1 293 ? -3.617 1.639 -8.280 1.00 98.38 293 ALA A N 1
ATOM 2299 C CA . ALA A 1 293 ? -3.193 0.909 -9.469 1.00 98.38 293 ALA A CA 1
ATOM 2300 C C . ALA A 1 293 ? -2.465 -0.386 -9.078 1.00 98.38 293 ALA A C 1
ATOM 2302 O O . ALA A 1 293 ? -2.788 -1.458 -9.573 1.00 98.38 293 ALA A O 1
ATOM 2303 N N . ALA A 1 294 ? -1.589 -0.345 -8.072 1.00 98.69 294 ALA A N 1
ATOM 2304 C CA . ALA A 1 294 ? -0.962 -1.554 -7.548 1.00 98.69 294 ALA A CA 1
ATOM 2305 C C . ALA A 1 294 ? -1.995 -2.544 -6.953 1.00 98.69 294 ALA A C 1
ATOM 2307 O O . ALA A 1 294 ? -1.863 -3.758 -7.114 1.00 98.69 294 ALA A O 1
ATOM 2308 N N . CYS A 1 295 ? -3.064 -2.045 -6.315 1.00 98.69 295 CYS A N 1
ATOM 2309 C CA . CYS A 1 295 ? -4.201 -2.862 -5.875 1.00 98.69 295 CYS A CA 1
ATOM 2310 C C . CYS A 1 295 ? -4.980 -3.478 -7.048 1.00 98.69 295 CYS A C 1
ATOM 2312 O O . CYS A 1 295 ? -5.441 -4.613 -6.932 1.00 98.69 295 CYS A O 1
ATOM 2314 N N . HIS A 1 296 ? -5.143 -2.742 -8.150 1.00 98.62 296 HIS A N 1
ATOM 2315 C CA . HIS A 1 296 ? -5.781 -3.212 -9.380 1.00 98.62 296 HIS A CA 1
ATOM 2316 C C . HIS A 1 296 ? -5.003 -4.388 -9.978 1.00 98.62 296 HIS A C 1
ATOM 2318 O O . HIS A 1 296 ? -5.568 -5.465 -10.172 1.00 98.62 296 HIS A O 1
ATOM 2324 N N . GLU A 1 297 ? -3.688 -4.229 -10.148 1.00 98.62 297 GLU A N 1
ATOM 2325 C CA . GLU A 1 297 ? -2.830 -5.286 -10.688 1.00 98.62 297 GLU A CA 1
ATOM 2326 C C . GLU A 1 297 ? -2.789 -6.512 -9.776 1.00 98.62 297 GLU A C 1
ATOM 2328 O O . GLU A 1 297 ? -2.873 -7.653 -10.235 1.00 98.62 297 GLU A O 1
ATOM 2333 N N . LEU A 1 298 ? -2.733 -6.307 -8.455 1.00 98.75 298 LEU A N 1
ATOM 2334 C CA . LEU A 1 298 ? -2.857 -7.415 -7.512 1.00 98.75 298 LEU A CA 1
ATOM 2335 C C . LEU A 1 298 ? -4.224 -8.106 -7.640 1.00 98.75 298 LEU A C 1
ATOM 2337 O O . LEU A 1 298 ? -4.296 -9.333 -7.573 1.00 98.75 298 LEU A O 1
ATOM 2341 N N . GLY A 1 299 ? -5.292 -7.349 -7.898 1.00 98.50 299 GLY A N 1
ATOM 2342 C CA . GLY A 1 299 ? -6.627 -7.860 -8.204 1.00 98.50 299 GLY A CA 1
ATOM 2343 C C . GLY A 1 299 ? -6.647 -8.829 -9.387 1.00 98.50 299 GLY A C 1
ATOM 2344 O O . GLY A 1 299 ? -7.238 -9.904 -9.275 1.00 98.50 299 GLY A O 1
ATOM 2345 N N . HIS A 1 300 ? -5.941 -8.521 -10.477 1.00 98.56 300 HIS A N 1
ATOM 2346 C CA . HIS A 1 300 ? -5.810 -9.432 -11.620 1.00 98.56 300 HIS A CA 1
ATOM 2347 C C . HIS A 1 300 ? -5.144 -10.761 -11.260 1.00 98.56 300 HIS A C 1
ATOM 2349 O O . HIS A 1 300 ? -5.494 -11.801 -11.817 1.00 98.56 300 HIS A O 1
ATOM 2355 N N . THR A 1 301 ? -4.234 -10.778 -10.281 1.00 98.44 301 THR A N 1
ATOM 2356 C CA . THR A 1 301 ? -3.672 -12.045 -9.789 1.00 98.44 301 THR A CA 1
ATOM 2357 C C . THR A 1 301 ? -4.709 -12.900 -9.059 1.00 98.44 301 THR A C 1
ATOM 2359 O O . THR A 1 301 ? -4.527 -14.107 -8.958 1.00 98.44 301 THR A O 1
ATOM 2362 N N . PHE A 1 302 ? -5.808 -12.322 -8.574 1.00 97.81 302 PHE A N 1
ATOM 2363 C CA . PHE A 1 302 ? -6.949 -13.044 -8.002 1.00 97.81 302 PHE A CA 1
ATOM 2364 C C . PHE A 1 302 ? -8.050 -13.330 -9.034 1.00 97.81 302 PHE A C 1
ATOM 2366 O O . PHE A 1 302 ? -9.206 -13.519 -8.658 1.00 97.81 302 PHE A O 1
ATOM 2373 N N . ASP A 1 303 ? -7.695 -13.345 -10.322 1.00 97.50 303 ASP A N 1
ATOM 2374 C CA . ASP A 1 303 ? -8.586 -13.616 -11.454 1.00 97.50 303 ASP A CA 1
ATOM 2375 C C . ASP A 1 303 ? -9.735 -12.601 -11.602 1.00 97.50 303 ASP A C 1
ATOM 2377 O O . ASP A 1 303 ? -10.755 -12.870 -12.243 1.00 97.50 303 ASP A O 1
ATOM 2381 N N . LEU A 1 304 ? -9.580 -11.403 -11.027 1.00 97.25 304 LEU A N 1
ATOM 2382 C CA . LEU A 1 304 ? -10.526 -10.314 -11.239 1.00 97.25 304 LEU A CA 1
ATOM 2383 C C . LEU A 1 304 ? -10.284 -9.697 -12.617 1.00 97.25 304 LEU A C 1
ATOM 2385 O O . LEU A 1 304 ? -9.187 -9.233 -12.905 1.00 97.25 304 LEU A O 1
ATOM 2389 N N . GLY A 1 305 ? -11.308 -9.666 -13.469 1.00 97.19 305 GLY A N 1
ATOM 2390 C CA . GLY A 1 305 ? -11.291 -8.882 -14.706 1.00 97.19 305 GLY A CA 1
ATOM 2391 C C . GLY A 1 305 ? -11.641 -7.413 -14.462 1.00 97.19 305 GLY A C 1
ATOM 2392 O O . GLY A 1 305 ? -12.075 -7.037 -13.370 1.00 97.19 305 GLY A O 1
ATOM 2393 N N . HIS A 1 306 ? -11.505 -6.584 -15.499 1.00 97.31 306 HIS A N 1
ATOM 2394 C CA . HIS A 1 306 ? -11.991 -5.206 -15.448 1.00 97.31 306 HIS A CA 1
ATOM 2395 C C . HIS A 1 306 ? -13.495 -5.144 -15.149 1.00 97.31 306 HIS A C 1
ATOM 2397 O O . HIS A 1 306 ? -14.283 -5.973 -15.610 1.00 97.31 306 HIS A O 1
ATOM 2403 N N . SER A 1 307 ? -13.896 -4.113 -14.411 1.00 95.56 307 SER A N 1
ATOM 2404 C CA . SER A 1 307 ? -15.288 -3.806 -14.092 1.00 95.56 307 SER A CA 1
ATOM 2405 C C . SER A 1 307 ? -15.696 -2.436 -14.641 1.00 95.56 307 SER A C 1
ATOM 2407 O O . SER A 1 307 ? -14.872 -1.616 -15.044 1.00 95.56 307 SER A O 1
ATOM 2409 N N . ASN A 1 308 ? -17.000 -2.147 -14.615 1.00 93.94 308 ASN A N 1
ATOM 2410 C CA . ASN A 1 308 ? -17.517 -0.836 -15.025 1.00 93.94 308 ASN A CA 1
ATOM 2411 C C . ASN A 1 308 ? -17.208 0.277 -14.005 1.00 93.94 308 ASN A C 1
ATOM 2413 O O . ASN A 1 308 ? -17.229 1.451 -14.357 1.00 93.94 308 ASN A O 1
ATOM 2417 N N . GLN A 1 309 ? -16.995 -0.078 -12.732 1.00 92.81 309 GLN A N 1
ATOM 2418 C CA . GLN A 1 309 ? -16.765 0.845 -11.614 1.00 92.81 309 GLN A CA 1
ATOM 2419 C C . GLN A 1 309 ? -15.908 0.179 -10.527 1.00 92.81 309 GLN A C 1
ATOM 2421 O O . GLN A 1 309 ? -15.826 -1.049 -10.462 1.00 92.81 309 GLN A O 1
ATOM 2426 N N . GLY A 1 310 ? -15.337 0.977 -9.622 1.00 93.31 310 GLY A N 1
ATOM 2427 C CA . GLY A 1 310 ? -14.557 0.486 -8.480 1.00 93.31 310 GLY A CA 1
ATOM 2428 C C . GLY A 1 310 ? -13.082 0.250 -8.809 1.00 93.31 310 GLY A C 1
ATOM 2429 O O . GLY A 1 310 ? -12.571 0.797 -9.783 1.00 93.31 310 GLY A O 1
ATOM 2430 N N . ILE A 1 311 ? -12.397 -0.537 -7.971 1.00 95.19 311 ILE A N 1
ATOM 2431 C CA . ILE A 1 311 ? -10.936 -0.719 -8.036 1.00 95.19 311 ILE A CA 1
ATOM 2432 C C . ILE A 1 311 ? -10.471 -1.386 -9.337 1.00 95.19 311 ILE A C 1
ATOM 2434 O O . ILE A 1 311 ? -9.446 -0.992 -9.873 1.00 95.19 311 ILE A O 1
ATOM 2438 N N . MET A 1 312 ? -11.264 -2.309 -9.899 1.00 97.12 312 MET A N 1
ATOM 2439 C CA . MET A 1 312 ? -10.990 -2.954 -11.195 1.00 97.12 312 MET A CA 1
ATOM 2440 C C . MET A 1 312 ? -11.394 -2.074 -12.400 1.00 97.12 312 MET A C 1
ATOM 2442 O O . MET A 1 312 ? -11.573 -2.555 -13.514 1.00 97.12 312 MET A O 1
ATOM 2446 N N . SER A 1 313 ? -11.554 -0.772 -12.168 1.00 95.00 313 SER A N 1
ATOM 2447 C CA . SER A 1 313 ? -11.811 0.295 -13.138 1.00 95.00 313 SER A CA 1
ATOM 2448 C C . SER A 1 313 ? -11.085 1.559 -12.653 1.00 95.00 313 SER A C 1
ATOM 2450 O O . SER A 1 313 ? -10.234 1.475 -11.777 1.00 95.00 313 SER A O 1
ATOM 2452 N N . ARG A 1 314 ? -11.451 2.763 -13.107 1.00 93.31 314 ARG A N 1
ATOM 2453 C CA . ARG A 1 314 ? -10.834 4.031 -12.647 1.00 93.31 314 ARG A CA 1
ATOM 2454 C C . ARG A 1 314 ? -11.118 4.414 -11.185 1.00 93.31 314 ARG A C 1
ATOM 2456 O O . ARG A 1 314 ? -10.679 5.457 -10.717 1.00 93.31 314 ARG A O 1
ATOM 2463 N N . GLY A 1 315 ? -11.831 3.587 -10.417 1.00 92.56 315 GLY A N 1
ATOM 2464 C CA . GLY A 1 315 ? -12.038 3.839 -8.987 1.00 92.56 315 GLY A CA 1
ATOM 2465 C C . GLY A 1 315 ? -10.742 3.789 -8.172 1.00 92.56 315 GLY A C 1
ATOM 2466 O O . GLY A 1 315 ? -10.701 4.348 -7.076 1.00 92.56 315 GLY A O 1
ATOM 2467 N N . PHE A 1 316 ? -9.681 3.173 -8.704 1.00 93.12 316 PHE A N 1
ATOM 2468 C CA . PHE A 1 316 ? -8.374 3.136 -8.056 1.00 93.12 316 PHE A CA 1
ATOM 2469 C C . PHE A 1 316 ? -7.727 4.513 -7.869 1.00 93.12 316 PHE A C 1
ATOM 2471 O O . PHE A 1 316 ? -7.001 4.704 -6.896 1.00 93.12 316 PHE A O 1
ATOM 2478 N N . ASP A 1 317 ? -8.061 5.501 -8.708 1.00 94.19 317 ASP A N 1
ATOM 2479 C CA . ASP A 1 317 ? -7.556 6.875 -8.578 1.00 94.19 317 ASP A CA 1
ATOM 2480 C C . ASP A 1 317 ? -7.923 7.484 -7.206 1.00 94.19 317 ASP A C 1
ATOM 2482 O O . ASP A 1 317 ? -7.226 8.351 -6.667 1.00 94.19 317 ASP A O 1
ATOM 2486 N N . ASN A 1 318 ? -9.004 6.987 -6.596 1.00 92.81 318 ASN A N 1
ATOM 2487 C CA . ASN A 1 318 ? -9.639 7.552 -5.411 1.00 92.81 318 ASN A CA 1
ATOM 2488 C C . ASN A 1 318 ? -9.504 6.672 -4.160 1.00 92.81 318 ASN A C 1
ATOM 2490 O O . ASN A 1 318 ? -10.318 6.772 -3.240 1.00 92.81 318 ASN A O 1
ATOM 2494 N N . ILE A 1 319 ? -8.476 5.816 -4.094 1.00 95.31 319 ILE A N 1
ATOM 2495 C CA . ILE A 1 319 ? -8.269 4.912 -2.952 1.00 95.31 319 ILE A CA 1
ATOM 2496 C C . ILE A 1 319 ? -8.152 5.658 -1.609 1.00 95.31 319 ILE A C 1
ATOM 2498 O O . ILE A 1 319 ? -8.579 5.136 -0.578 1.00 95.31 319 ILE A O 1
ATOM 2502 N N . HIS A 1 320 ? -7.651 6.900 -1.616 1.00 94.88 320 HIS A N 1
ATOM 2503 C CA . HIS A 1 320 ? -7.573 7.753 -0.427 1.00 94.88 320 HIS A CA 1
ATOM 2504 C C . HIS A 1 320 ? -8.933 7.929 0.270 1.00 94.88 320 HIS A C 1
ATOM 2506 O O . HIS A 1 320 ? -8.974 8.025 1.492 1.00 94.88 320 HIS A O 1
ATOM 2512 N N . LEU A 1 321 ? -10.060 7.876 -0.455 1.00 93.62 321 LEU A N 1
ATOM 2513 C CA . LEU A 1 321 ? -11.408 7.986 0.124 1.00 93.62 321 LEU A CA 1
ATOM 2514 C C . LEU A 1 321 ? -11.781 6.811 1.032 1.00 93.62 321 LEU A C 1
ATOM 2516 O O . LEU A 1 321 ? -12.669 6.932 1.880 1.00 93.62 321 LEU A O 1
ATOM 2520 N N . VAL A 1 322 ? -11.114 5.664 0.886 1.00 95.06 322 VAL A N 1
ATOM 2521 C CA . VAL A 1 322 ? -11.277 4.550 1.825 1.00 95.06 322 VAL A CA 1
ATOM 2522 C C . VAL A 1 322 ? -10.724 4.948 3.192 1.00 95.06 322 VAL A C 1
ATOM 2524 O O . VAL A 1 322 ? -11.398 4.732 4.200 1.00 95.06 322 VAL A O 1
ATOM 2527 N N . PHE A 1 323 ? -9.555 5.589 3.211 1.00 95.81 323 PHE A N 1
ATOM 2528 C CA . PHE A 1 323 ? -8.771 5.854 4.415 1.00 95.81 323 PHE A CA 1
ATOM 2529 C C . PHE A 1 323 ? -9.051 7.220 5.056 1.00 95.81 323 PHE A C 1
ATOM 2531 O O . PHE A 1 323 ? -9.011 7.331 6.277 1.00 95.81 323 PHE A O 1
ATOM 2538 N N . LEU A 1 324 ? -9.383 8.246 4.268 1.00 92.50 324 LEU A N 1
ATOM 2539 C CA . LEU A 1 324 ? -9.649 9.601 4.755 1.00 92.50 324 LEU A CA 1
ATOM 2540 C C . LEU A 1 324 ? -11.129 9.813 5.092 1.00 92.50 324 LEU A C 1
ATOM 2542 O O . LEU A 1 324 ? -12.024 9.306 4.410 1.00 92.50 324 LEU A O 1
ATOM 2546 N N . ALA A 1 325 ? -11.399 10.592 6.142 1.00 84.12 325 ALA A N 1
ATOM 2547 C CA . ALA A 1 325 ? -12.755 10.994 6.532 1.00 84.12 325 ALA A CA 1
ATOM 2548 C C . ALA A 1 325 ? -13.355 12.093 5.626 1.00 84.12 325 ALA A C 1
ATOM 2550 O O . ALA A 1 325 ? -14.540 12.393 5.731 1.00 84.12 325 ALA A O 1
ATOM 2551 N N . PHE A 1 326 ? -12.554 12.680 4.734 1.00 75.06 326 PHE A N 1
ATOM 2552 C CA . PHE A 1 326 ? -12.915 13.821 3.895 1.00 75.06 326 PHE A CA 1
ATOM 2553 C C . PHE A 1 326 ? -12.136 13.820 2.578 1.00 75.06 326 PHE A C 1
ATOM 2555 O O . PHE A 1 326 ? -11.153 13.093 2.428 1.00 75.06 326 PHE A O 1
ATOM 2562 N N . HIS A 1 327 ? -12.579 14.656 1.639 1.00 62.94 327 HIS A N 1
ATOM 2563 C CA . HIS A 1 327 ? -11.896 14.883 0.371 1.00 62.94 327 HIS A CA 1
ATOM 2564 C C . HIS A 1 327 ? -10.970 16.105 0.502 1.00 62.94 327 HIS A C 1
ATOM 2566 O O . HIS A 1 327 ? -11.472 17.181 0.827 1.00 62.94 327 HIS A O 1
ATOM 2572 N N . PRO A 1 328 ? -9.657 16.016 0.231 1.00 53.44 328 PRO A N 1
ATOM 2573 C CA . PRO A 1 328 ? -8.760 17.177 0.301 1.00 53.44 328 PRO A CA 1
ATOM 2574 C C . PRO A 1 328 ? -9.224 18.366 -0.566 1.00 53.44 328 PRO A C 1
ATOM 2576 O O . PRO A 1 328 ? -9.050 19.513 -0.182 1.00 53.44 328 PRO A O 1
ATOM 2579 N N . GLU A 1 329 ? -9.920 18.102 -1.678 1.00 50.69 329 GLU A N 1
ATOM 2580 C CA . GLU A 1 329 ? -10.502 19.143 -2.556 1.00 50.69 329 GLU A CA 1
ATOM 2581 C C . GLU A 1 329 ? -11.760 19.847 -1.995 1.00 50.69 329 GLU A C 1
ATOM 2583 O O . GLU A 1 329 ? -12.318 20.711 -2.661 1.00 50.69 329 GLU A O 1
ATOM 2588 N N . THR A 1 330 ? -12.228 19.512 -0.782 1.00 37.25 330 THR A N 1
ATOM 2589 C CA . THR A 1 330 ? -13.333 20.250 -0.120 1.00 37.25 330 THR A CA 1
ATOM 2590 C C . THR A 1 330 ? -12.875 21.461 0.698 1.00 37.25 330 THR A C 1
ATOM 2592 O O . THR A 1 330 ? -13.697 22.103 1.347 1.00 37.25 330 THR A O 1
ATOM 2595 N N . VAL A 1 331 ? -11.590 21.816 0.631 1.00 32.97 331 VAL A N 1
ATOM 2596 C CA . VAL A 1 331 ? -11.053 23.059 1.196 1.00 32.97 331 VAL A CA 1
ATOM 2597 C C . VAL A 1 331 ? -10.457 23.892 0.060 1.00 32.97 331 VAL A C 1
ATOM 2599 O O . VAL A 1 331 ? -9.251 23.883 -0.166 1.00 32.97 331 VAL A O 1
ATOM 2602 N N . VAL A 1 332 ? -11.326 24.579 -0.686 1.00 28.28 332 VAL A N 1
ATOM 2603 C CA . VAL A 1 332 ? -10.967 25.706 -1.564 1.00 28.28 332 VAL A CA 1
ATOM 2604 C C . VAL A 1 332 ? -11.833 26.894 -1.192 1.00 28.28 332 VAL A C 1
ATOM 2606 O O . VAL A 1 332 ? -13.070 26.704 -1.116 1.00 28.28 332 VAL A O 1
#

Secondary structure (DSSP, 8-state):
--------EEEESS--TTEEESSSEEEEEEEEE--S-----TT-EEEEEETTEEEEEEEETTEEEEEEE--SEEEEEEEEETTEEEEEEEEE-----S-EEEEEEEEEET--SPPP--TTS---HHHHHHHHHHHHHHHHHHHHHHHHHTTS-S--PPBHHHH-TTS-SSEEEEEEEEHHHHTTS-HHHHHHHHHHHHHTSTT--SSEEEEEEETT-EEEEEETTEEEEES--EEEETTEEEEE-TTGGGS-SSGGGHHHHHT--PBP-TTTS---STT--BHHHHHHHHHHHHHHHHHHHTTPPP-SSSTTTGGGGGTHHHH-SS-GGG--

Foldseek 3Di:
DDDPPFPFDKAWDQDDAAEEDAAFKAKTKTFTDTDDDDDDDVAFWKWKDWPPDIAIWDQDPRMTIAIDGDDAAWTWMWIDGDPDIDTGIYHHHHDDDLAAEAAEEEEEPPGPLFAFADPPFDRHVLLLQLLSLVLVSLLQNLQQVVCVVVVNHSDGGHHPCSPPVPDRSHYYHYDDHHLVNLQVDDQVRLCVRVVVRCCVDPNRDLRYAYLYEYSSWFWDDPDPLDTDTGSAYLAAAARYGYGYCQLSSLGDSDSNCHVVSLLFQDFDPSNGGDDPLVPSRGSNSSNQLRSLSSSLRVCNNVVDAADPDDSSYSNSSVNVVVRHPDDSVVPD

Organism: NCBI:txid38151

Radius of gyration: 20.93 Å; chains: 1; bounding box: 51×50×61 Å

pLDDT: mean 92.35, std 12.78, range [28.28, 98.94]